Protein AF-A0AB39J5Q3-F1 (afdb_monomer)

Secondary structure (DSSP, 8-state):
--HHHHHHHHHHHHHHHHHHHH--SS--HHHHHHHHHHHHHHHHHHHH-STT--STHHHHHHHHHHHHHHHHHHHHHHHT--STHHHHHHHHH--HHHHHHHHHHHHHHHHHHHHHHHHHHHHHHHHHHHHHHHHHHHHHHHHHHSTTS-TT--EEE--HHHHHHHHHT--EEEEEE-TT-HHHHHHHHHHHHHHHHTT---EEEEE-HHHHHTT-HHHHHHHHHHGGGPPB-TTS-B---SSEEEEEETTEEEEE--PPP-S-TT--HHHH--HHHHHHHHHHHHHHHGGG-

Organism: NCBI:txid3158573

Mean predicted aligned error: 16.34 Å

Sequence (293 aa):
MSELRVMIVLVSLLLACFGALKIKSFMSWRDTFLGIGAIFIGFVIVCYGDSTMFTGVMIEMFVIASMTLVAFRLIHMRWGMENYDSVRYYRITMNRKQKIILAIVLVTLIGGLFGLSYWTKHNRNIKNTRNQSQIMSEAAKFKSEYPRVAANNRFVYASDKEVLDIFDNGSGVVFLGFPQCPWCQRLSEYVDQAARAESIDKIYYLNIRDARASNSEVYQKLVKKLEPYLDKDDNNKPRIFVPDVSIVKNGKIIGRYKEESTGDDNITPDKYWTGERIERALSQLRGFMSQLK

InterPro domains:
  IPR036249 Thioredoxin-like superfamily [SSF52833] (153-258)

pLDDT: mean 79.06, std 20.71, range [36.78, 98.69]

Radius of gyration: 30.57 Å; Cα contacts (8 Å, |Δi|>4): 254; chains: 1; bounding box: 71×35×89 Å

Nearest PDB structures (foldseek):
  4ruv-assembly1_A  TM=6.680E-01  e=5.381E-03  Staphylococcus aureus subsp. aureus NCTC 8325
  1z6n-assembly1_A  TM=5.524E-01  e=6.093E-03  Pseudomonas aeruginosa PAO1
  2voc-assembly1_B  TM=7.128E-01  e=6.878E-02  Bacillus subtilis subsp. subtilis str. 168
  7vqw-assembly2_B  TM=7.433E-01  e=1.859E-01  synthetic construct
  3lef-assembly1_A-2  TM=4.662E-01  e=1.284E-02  synthetic construct

Foldseek 3Di:
DDVVVVVVVVVVVVVVVVVVVVPPDDDDPVVVVVVVVVVVVVVCCVVPVDPDPPDDVVVVVVVVVVVVVVVVVVVVVVVVPPDPCVVVVCVPPDDPVRVVVVVVVVVVVVVVVVVVVVVVVVVVVVVVVVVQVQQLVQLCVVCVLQVLADSSFQEDEDDLVRVLVCLAFNFAKEWEAGSVDQLQSPVSRLLRVLCVVLVPNHYHYDHCVVCQVVVPPSLVSVQVSCVVPADADPVRGGDDDPGWIFGGDGSDGQAIQDQDDPVDPPDGNVRRDDPVSSVVSSVRSNVRSNVSD

Structure (mmCIF, N/CA/C/O backbone):
data_AF-A0AB39J5Q3-F1
#
_entry.id   AF-A0AB39J5Q3-F1
#
loop_
_atom_site.group_PDB
_atom_site.id
_atom_site.type_symbol
_atom_site.label_atom_id
_atom_site.label_alt_id
_atom_site.label_comp_id
_atom_site.label_asym_id
_atom_site.label_entity_id
_atom_site.label_seq_id
_atom_site.pdbx_PDB_ins_code
_atom_site.Cartn_x
_atom_site.Cartn_y
_atom_site.Cartn_z
_atom_site.occupancy
_atom_site.B_iso_or_equiv
_atom_site.auth_seq_id
_atom_site.auth_comp_id
_atom_site.auth_asym_id
_atom_site.auth_atom_id
_atom_site.pdbx_PDB_model_num
ATOM 1 N N . MET A 1 1 ? 4.110 0.429 31.041 1.00 48.00 1 MET A N 1
ATOM 2 C CA . MET A 1 1 ? 3.855 -0.764 31.883 1.00 48.00 1 MET A CA 1
ATOM 3 C C . MET A 1 1 ? 2.925 -1.682 31.111 1.00 48.00 1 MET A C 1
ATOM 5 O O . MET A 1 1 ? 1.886 -1.205 30.686 1.00 48.00 1 MET A O 1
ATOM 9 N N . SER A 1 2 ? 3.323 -2.928 30.837 1.00 41.81 2 SER A N 1
ATOM 10 C CA . SER A 1 2 ? 2.515 -3.855 30.032 1.00 41.81 2 SER A CA 1
ATOM 11 C C . SER A 1 2 ? 1.192 -4.174 30.729 1.00 41.81 2 SER A C 1
ATOM 13 O O . SER A 1 2 ? 1.169 -4.338 31.950 1.00 41.81 2 SER A O 1
ATOM 15 N N . GLU A 1 3 ? 0.102 -4.287 29.967 1.00 44.06 3 GLU A N 1
ATOM 16 C CA . GLU A 1 3 ? -1.236 -4.605 30.497 1.00 44.06 3 GLU A CA 1
ATOM 17 C C . GLU A 1 3 ? -1.245 -5.873 31.365 1.00 44.06 3 GLU A C 1
ATOM 19 O O . GLU A 1 3 ? -1.976 -5.969 32.350 1.00 44.06 3 GLU A O 1
ATOM 24 N N . LEU A 1 4 ? -0.325 -6.797 31.081 1.00 39.53 4 LEU A N 1
ATOM 25 C CA . LEU A 1 4 ? -0.092 -8.006 31.861 1.00 39.53 4 LEU A CA 1
ATOM 26 C C . LEU A 1 4 ? 0.309 -7.715 33.319 1.00 39.53 4 LEU A C 1
ATOM 28 O O . LEU A 1 4 ? -0.163 -8.389 34.230 1.00 39.53 4 LEU A O 1
ATOM 32 N N . ARG A 1 5 ? 1.138 -6.691 33.574 1.00 46.38 5 ARG A N 1
ATOM 33 C CA . ARG A 1 5 ? 1.516 -6.307 34.948 1.00 46.38 5 ARG A CA 1
ATOM 34 C C . ARG A 1 5 ? 0.338 -5.70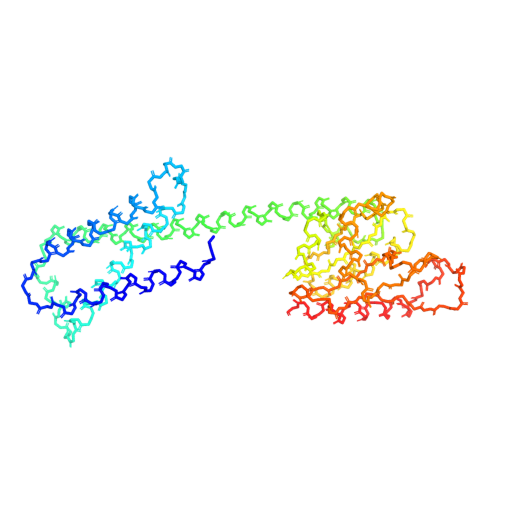6 35.709 1.00 46.38 5 ARG A C 1
ATOM 36 O O . ARG A 1 5 ? 0.197 -5.971 36.897 1.00 46.38 5 ARG A O 1
ATOM 43 N N . VAL A 1 6 ? -0.516 -4.945 35.027 1.00 55.50 6 VAL A N 1
ATOM 44 C CA . VAL A 1 6 ? -1.720 -4.351 35.627 1.00 55.50 6 VAL A CA 1
ATOM 45 C C . VAL A 1 6 ? -2.725 -5.447 35.993 1.00 55.50 6 VAL A C 1
ATOM 47 O O . VAL A 1 6 ? -3.240 -5.450 37.110 1.00 55.50 6 VAL A O 1
ATOM 50 N N . MET A 1 7 ? -2.924 -6.440 35.118 1.00 47.53 7 MET A N 1
ATOM 51 C CA . MET A 1 7 ? -3.766 -7.601 35.426 1.00 47.53 7 MET A CA 1
ATOM 52 C C . MET A 1 7 ? -3.226 -8.443 36.587 1.00 47.53 7 MET A C 1
ATOM 54 O O . MET A 1 7 ? -4.001 -8.817 37.462 1.00 47.53 7 MET A O 1
ATOM 58 N N . ILE A 1 8 ? -1.916 -8.714 36.645 1.00 51.69 8 ILE A N 1
ATOM 59 C CA . ILE A 1 8 ? -1.317 -9.505 37.738 1.00 51.69 8 ILE A CA 1
ATOM 60 C C . ILE A 1 8 ? -1.498 -8.802 39.093 1.00 51.69 8 ILE A C 1
ATOM 62 O O . ILE A 1 8 ? -1.822 -9.455 40.088 1.00 51.69 8 ILE A O 1
ATOM 66 N N . VAL A 1 9 ? -1.349 -7.475 39.137 1.00 58.53 9 VAL A N 1
ATOM 67 C CA . VAL A 1 9 ? -1.552 -6.685 40.363 1.00 58.53 9 VAL A CA 1
ATOM 68 C C . VAL A 1 9 ? -3.024 -6.682 40.781 1.00 58.53 9 VAL A C 1
ATOM 70 O O . VAL A 1 9 ? -3.314 -6.905 41.953 1.00 58.53 9 VAL A O 1
ATOM 73 N N . LEU A 1 10 ? -3.958 -6.525 39.839 1.00 52.56 10 LEU A N 1
ATOM 74 C CA . LEU A 1 10 ? -5.400 -6.590 40.110 1.00 52.56 10 LEU A CA 1
ATOM 75 C C . LEU A 1 10 ? -5.842 -7.964 40.624 1.00 52.56 10 LEU A C 1
ATOM 77 O O . LEU A 1 10 ? -6.614 -8.042 41.578 1.00 52.56 10 LEU A O 1
ATOM 81 N N . VAL A 1 11 ? -5.327 -9.048 40.038 1.00 54.00 11 VAL A N 1
ATOM 82 C CA . VAL A 1 11 ? -5.619 -10.419 40.485 1.00 54.00 11 VAL A CA 1
ATOM 83 C C . VAL A 1 11 ? -5.052 -10.666 41.883 1.00 54.00 11 VAL A C 1
ATOM 85 O O . VAL A 1 11 ? -5.730 -11.250 42.726 1.00 54.00 11 VAL A O 1
ATOM 88 N N . SER A 1 12 ? -3.853 -10.155 42.169 1.00 55.97 12 SER A N 1
ATOM 89 C CA . SER A 1 12 ? -3.235 -10.249 43.498 1.00 55.97 12 SER A CA 1
ATOM 90 C C . SER A 1 12 ? -4.020 -9.462 44.555 1.00 55.97 12 SER A C 1
ATOM 92 O O . SER A 1 12 ? -4.221 -9.953 45.665 1.00 55.97 12 SER A O 1
ATOM 94 N N . LEU A 1 13 ? -4.535 -8.278 44.198 1.00 58.19 13 LEU A N 1
ATOM 95 C CA . LEU A 1 13 ? -5.385 -7.461 45.070 1.00 58.19 13 LEU A CA 1
ATOM 96 C C . LEU A 1 13 ? -6.733 -8.147 45.352 1.00 58.19 13 LEU A C 1
ATOM 98 O O . LEU A 1 13 ? -7.193 -8.175 46.491 1.00 58.19 13 LEU A O 1
ATOM 102 N N . LEU A 1 14 ? -7.338 -8.759 44.329 1.00 57.44 14 LEU A N 1
ATOM 103 C CA . LEU A 1 14 ? -8.583 -9.524 44.452 1.00 57.44 14 LEU A CA 1
ATOM 104 C C . LEU A 1 14 ? -8.413 -10.765 45.338 1.00 57.44 14 LEU A C 1
ATOM 106 O O . LEU A 1 14 ? -9.281 -11.047 46.164 1.00 57.44 14 LEU A O 1
ATOM 110 N N . LEU A 1 15 ? -7.287 -11.474 45.216 1.00 52.22 15 LEU A N 1
ATOM 111 C CA . LEU A 1 15 ? -6.954 -12.622 46.065 1.00 52.22 15 LEU A CA 1
ATOM 112 C C . LEU A 1 15 ? -6.712 -12.206 47.524 1.00 52.22 15 LEU A C 1
ATOM 114 O O . LEU A 1 15 ? -7.178 -12.890 48.437 1.00 52.22 15 LEU A O 1
ATOM 118 N N . ALA A 1 16 ? -6.067 -11.059 47.758 1.00 55.88 16 ALA A N 1
ATOM 119 C CA . ALA A 1 16 ? -5.895 -10.498 49.100 1.00 55.88 16 ALA A CA 1
ATOM 120 C C . ALA A 1 16 ? -7.242 -10.098 49.735 1.00 55.88 16 ALA A C 1
ATOM 122 O O . ALA A 1 16 ? -7.494 -10.406 50.903 1.00 55.88 16 ALA A O 1
ATOM 123 N N . CYS A 1 17 ? -8.155 -9.504 48.956 1.00 54.12 17 CYS A N 1
ATOM 124 C CA . CYS A 1 17 ? -9.527 -9.239 49.397 1.00 54.12 17 CYS A CA 1
ATOM 125 C C . CYS A 1 17 ? -10.296 -10.533 49.724 1.00 54.12 17 CYS A C 1
ATOM 127 O O . CYS A 1 17 ? -11.059 -10.563 50.690 1.00 54.12 17 CYS A O 1
ATOM 129 N N . PHE A 1 18 ? -10.066 -11.618 48.977 1.00 47.88 18 PHE A N 1
ATOM 130 C CA . PHE A 1 18 ? -10.649 -12.937 49.251 1.00 47.88 18 PHE A CA 1
ATOM 131 C C . PHE A 1 18 ? -10.135 -13.545 50.567 1.00 47.88 18 PHE A C 1
ATOM 133 O O . PHE A 1 18 ? -10.914 -14.126 51.326 1.00 47.88 18 PHE A O 1
ATOM 140 N N . GLY A 1 19 ? -8.842 -13.371 50.869 1.00 47.94 19 GLY A N 1
ATOM 141 C CA . GLY A 1 19 ? -8.237 -13.779 52.142 1.00 47.94 19 GLY A CA 1
ATOM 142 C C . GLY A 1 19 ? -8.832 -13.037 53.342 1.00 47.94 19 GLY A C 1
ATOM 143 O O . GLY A 1 19 ? -9.184 -13.665 54.340 1.00 47.94 19 GLY A O 1
ATOM 144 N N . ALA A 1 20 ? -9.045 -11.724 53.210 1.00 48.41 20 ALA A N 1
ATOM 145 C CA . ALA A 1 20 ? -9.684 -10.904 54.241 1.00 48.41 20 ALA A CA 1
ATOM 146 C C . ALA A 1 20 ? -11.169 -11.266 54.463 1.00 48.41 20 ALA A C 1
ATOM 148 O O . ALA A 1 20 ? -11.654 -11.220 55.590 1.00 48.41 20 ALA A O 1
ATOM 149 N N . LEU A 1 21 ? -11.885 -11.692 53.414 1.00 44.28 21 LEU A N 1
ATOM 150 C CA . LEU A 1 21 ? -13.289 -12.123 53.495 1.00 44.28 21 LEU A CA 1
ATOM 151 C C . LEU A 1 21 ? -13.481 -13.495 54.165 1.00 44.28 21 LEU A C 1
ATOM 153 O O . LEU A 1 21 ? -14.564 -13.770 54.687 1.00 44.28 21 LEU A O 1
ATOM 157 N N . LYS A 1 22 ? -12.451 -14.354 54.180 1.00 36.78 22 LYS A N 1
ATOM 158 C CA . LYS A 1 22 ? -12.504 -15.674 54.836 1.00 36.78 22 LYS A CA 1
ATOM 159 C C . LYS A 1 22 ? -12.338 -15.591 56.360 1.00 36.78 22 LYS A C 1
ATOM 161 O O . LYS A 1 22 ? -12.698 -16.533 57.062 1.00 36.78 22 LYS A O 1
AT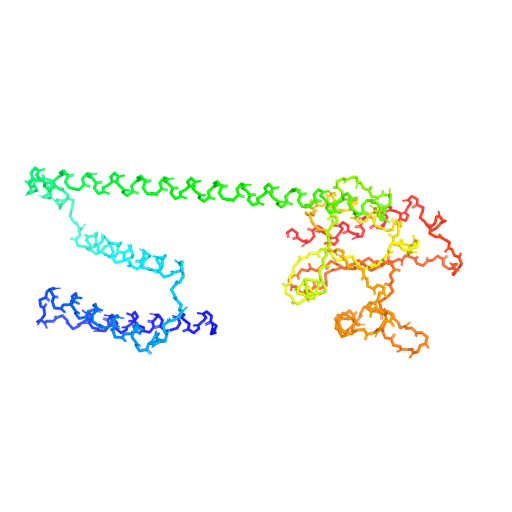OM 166 N N . ILE A 1 23 ? -11.869 -14.457 56.886 1.00 44.72 23 ILE A N 1
ATOM 167 C CA . ILE A 1 23 ? -11.817 -14.169 58.325 1.00 44.72 23 ILE A CA 1
ATOM 168 C C . ILE A 1 23 ? -13.196 -13.647 58.746 1.00 44.72 23 ILE A C 1
ATOM 170 O O . ILE A 1 23 ? -13.405 -12.472 59.031 1.00 44.72 23 ILE A O 1
ATOM 174 N N . LYS A 1 24 ? -14.195 -14.532 58.716 1.00 38.94 24 LYS A N 1
ATOM 175 C CA . LYS A 1 24 ? -15.548 -14.218 59.174 1.00 38.94 24 LYS A CA 1
ATOM 176 C C . LYS A 1 24 ? -15.741 -14.718 60.597 1.00 38.94 24 LYS A C 1
ATOM 178 O O . LYS A 1 24 ? -16.357 -15.746 60.841 1.00 38.94 24 LYS A O 1
ATOM 183 N N . SER A 1 25 ? -15.241 -13.931 61.533 1.00 42.12 25 SER A N 1
ATOM 184 C CA . SER A 1 25 ? -15.883 -13.735 62.824 1.00 42.12 25 SER A CA 1
ATOM 185 C C . SER A 1 25 ? -15.450 -12.355 63.304 1.00 42.12 25 SER A C 1
ATOM 187 O O . SER A 1 25 ? -14.257 -12.087 63.348 1.00 42.12 25 SER A O 1
ATOM 189 N N . PHE A 1 26 ? -16.401 -11.487 63.658 1.00 41.25 26 PHE A N 1
ATOM 190 C CA . PHE A 1 26 ? -16.154 -10.286 64.472 1.00 41.25 26 PHE A CA 1
ATOM 191 C C . PHE A 1 26 ? -15.857 -8.908 63.827 1.00 41.25 26 PHE A C 1
ATOM 193 O O . PHE A 1 26 ? -15.211 -8.084 64.465 1.00 41.25 26 PHE A O 1
ATOM 200 N N . MET A 1 27 ? -16.387 -8.552 62.647 1.00 43.75 27 MET A N 1
ATOM 201 C CA . MET A 1 27 ? -16.395 -7.132 62.217 1.00 43.75 27 MET A CA 1
ATOM 202 C C . MET A 1 27 ? -17.757 -6.665 61.696 1.00 43.75 27 MET A C 1
ATOM 204 O O . MET A 1 27 ? -18.419 -7.369 60.929 1.00 43.75 27 MET A O 1
ATOM 208 N N . SER A 1 28 ? -18.179 -5.467 62.122 1.00 55.47 28 SER A N 1
ATOM 209 C CA . SER A 1 28 ? -19.420 -4.839 61.664 1.00 55.47 28 SER A CA 1
ATOM 210 C C . SER A 1 28 ? -19.253 -4.301 60.239 1.00 55.47 28 SER A C 1
ATOM 212 O O . SER A 1 28 ? -18.189 -3.832 59.840 1.00 55.47 28 SER A O 1
ATOM 214 N N . TRP A 1 29 ? -20.334 -4.347 59.460 1.00 50.62 29 TRP A N 1
ATOM 215 C CA . TRP A 1 29 ? -20.342 -4.031 58.025 1.00 50.62 29 TRP A CA 1
ATOM 216 C C . TRP A 1 29 ? -19.897 -2.596 57.686 1.00 50.62 29 TRP A C 1
ATOM 218 O O . TRP A 1 29 ? -19.410 -2.341 56.585 1.00 50.62 29 TRP A O 1
ATOM 228 N N . ARG A 1 30 ? -20.034 -1.658 58.634 1.00 48.84 30 ARG A N 1
ATOM 229 C CA . ARG A 1 30 ? -19.525 -0.283 58.508 1.00 48.84 30 ARG A CA 1
ATOM 230 C C . ARG A 1 30 ? -17.997 -0.264 58.441 1.00 48.84 30 ARG A C 1
ATOM 232 O O . ARG A 1 30 ? -17.422 0.486 57.659 1.00 48.84 30 ARG A O 1
ATOM 239 N N . ASP A 1 31 ? -17.361 -1.138 59.207 1.00 46.38 31 ASP A N 1
ATOM 240 C CA . ASP A 1 31 ? -15.913 -1.168 59.387 1.00 46.38 31 ASP A CA 1
ATOM 241 C C . ASP A 1 31 ? -15.232 -1.880 58.206 1.00 46.38 31 ASP A C 1
ATOM 243 O O . ASP A 1 31 ? -14.126 -1.520 57.813 1.00 46.38 31 ASP A O 1
ATOM 247 N N . THR A 1 32 ? -15.933 -2.806 57.538 1.00 52.41 32 THR A N 1
ATOM 248 C CA . THR A 1 32 ? -15.480 -3.418 56.276 1.00 52.41 32 THR A CA 1
ATOM 249 C C . THR A 1 32 ? -15.508 -2.428 55.104 1.00 52.41 32 THR A C 1
ATOM 251 O O . THR A 1 32 ? -14.573 -2.400 54.308 1.00 52.41 32 THR A O 1
ATOM 254 N N . PHE A 1 33 ? -16.543 -1.582 55.001 1.00 48.59 33 PHE A N 1
ATOM 255 C CA . PHE A 1 33 ? -16.619 -0.547 53.957 1.00 48.59 33 PHE A CA 1
ATOM 256 C C . PHE A 1 33 ? -15.582 0.557 54.159 1.00 48.59 33 PHE A C 1
ATOM 258 O O . PHE A 1 33 ? -14.932 0.971 53.199 1.00 48.59 33 PHE A O 1
ATOM 265 N N . LEU A 1 34 ? -15.395 0.994 55.407 1.00 49.47 34 LEU A N 1
ATOM 266 C CA . LEU A 1 34 ? -14.346 1.948 55.758 1.00 49.47 34 LEU A CA 1
ATOM 267 C C . LEU A 1 34 ? -12.951 1.350 55.532 1.00 49.47 34 LEU A C 1
ATOM 269 O O . LEU A 1 34 ? -12.086 2.037 55.000 1.00 49.47 34 LEU A O 1
ATOM 273 N N . GLY A 1 35 ? -12.753 0.065 55.842 1.00 53.16 35 GLY A N 1
ATOM 274 C CA . GLY A 1 35 ? -11.492 -0.641 55.610 1.00 53.16 35 GLY A CA 1
ATOM 275 C C . GLY A 1 35 ? -11.135 -0.771 54.128 1.00 53.16 35 GLY A C 1
ATOM 276 O O . GLY A 1 35 ? -10.028 -0.417 53.731 1.00 53.16 35 GLY A O 1
ATOM 277 N N . ILE A 1 36 ? -12.074 -1.209 53.283 1.00 54.84 36 ILE A N 1
ATOM 278 C CA . ILE A 1 36 ? -11.844 -1.327 51.832 1.00 54.84 36 ILE A CA 1
ATOM 279 C C . ILE A 1 36 ? -11.635 0.057 51.203 1.00 54.84 36 ILE A C 1
ATOM 281 O O . ILE A 1 36 ? -10.728 0.224 50.389 1.00 54.84 36 ILE A O 1
ATOM 285 N N . GLY A 1 37 ? -12.421 1.060 51.612 1.00 52.09 37 GLY A N 1
ATOM 286 C CA . GLY A 1 37 ? -12.256 2.443 51.159 1.00 52.09 37 GLY A CA 1
ATOM 287 C C . GLY A 1 37 ? -10.896 3.033 51.540 1.00 52.09 37 GLY A C 1
ATOM 288 O O . GLY A 1 37 ? -10.237 3.634 50.697 1.00 52.09 37 GLY A O 1
ATOM 289 N N . ALA A 1 38 ? -10.432 2.805 52.772 1.00 53.62 38 ALA A N 1
ATOM 290 C CA . ALA A 1 38 ? -9.135 3.285 53.249 1.00 53.62 38 ALA A CA 1
ATOM 291 C C . ALA A 1 38 ? -7.953 2.605 52.538 1.00 53.62 38 ALA A C 1
ATOM 293 O O . ALA A 1 38 ? -6.991 3.281 52.179 1.00 53.62 38 ALA A O 1
ATOM 294 N N . ILE A 1 39 ? -8.041 1.297 52.268 1.00 53.47 39 ILE A N 1
ATOM 295 C CA . ILE A 1 39 ? -7.015 0.561 51.511 1.00 53.47 39 ILE A CA 1
ATOM 296 C C . ILE A 1 39 ? -6.942 1.072 50.064 1.00 53.47 39 ILE A C 1
ATOM 298 O O . ILE A 1 39 ? -5.847 1.247 49.531 1.00 53.47 39 ILE A O 1
ATOM 302 N N . PHE A 1 40 ? -8.085 1.382 49.443 1.00 54.91 40 PHE A N 1
ATOM 303 C CA . PHE A 1 40 ? -8.123 1.936 48.087 1.00 54.91 40 PHE A CA 1
ATOM 304 C C . PHE A 1 40 ? -7.590 3.372 48.018 1.00 54.91 40 PHE A C 1
ATOM 306 O O . PHE A 1 40 ? -6.828 3.693 47.110 1.00 54.91 40 PHE A O 1
ATOM 313 N N . ILE A 1 41 ? -7.937 4.226 48.987 1.00 54.19 41 ILE A N 1
ATOM 314 C CA . ILE A 1 41 ? -7.404 5.594 49.087 1.00 54.19 41 ILE A CA 1
ATOM 315 C C . ILE A 1 41 ? -5.886 5.554 49.316 1.00 54.19 41 ILE A C 1
ATOM 317 O O . ILE A 1 41 ? -5.150 6.273 48.644 1.00 54.19 41 ILE A O 1
ATOM 321 N N . GLY A 1 42 ? -5.404 4.661 50.186 1.00 50.00 42 GLY A N 1
ATOM 322 C CA . GLY A 1 42 ? -3.973 4.438 50.399 1.00 50.00 42 GLY A CA 1
ATOM 323 C C . GLY A 1 42 ? -3.251 3.961 49.136 1.00 50.00 42 GLY A C 1
ATOM 324 O O . GLY A 1 42 ? -2.183 4.472 48.814 1.00 50.00 42 GLY A O 1
ATOM 325 N N . PHE A 1 43 ? -3.853 3.048 48.369 1.00 52.38 43 PHE A N 1
ATOM 326 C CA . PHE A 1 43 ? -3.302 2.569 47.097 1.00 52.38 43 PHE A CA 1
ATOM 327 C C . PHE A 1 43 ? -3.238 3.675 46.030 1.00 52.38 43 PHE A C 1
ATOM 329 O O . PHE A 1 43 ? -2.238 3.793 45.327 1.00 52.38 43 PHE A O 1
ATOM 336 N N . VAL A 1 44 ? -4.259 4.535 45.942 1.00 50.50 44 VAL A N 1
ATOM 337 C CA . VAL A 1 44 ? -4.268 5.693 45.028 1.00 50.50 44 VAL A CA 1
ATOM 338 C C . VAL A 1 44 ? -3.176 6.702 45.399 1.00 50.50 44 VAL A C 1
ATOM 340 O O . VAL A 1 44 ? -2.474 7.183 44.514 1.00 50.50 44 VAL A O 1
ATOM 343 N N . ILE A 1 45 ? -2.979 6.975 46.691 1.00 52.06 45 ILE A N 1
ATOM 344 C CA . ILE A 1 45 ? -1.934 7.893 47.171 1.00 52.06 45 ILE A CA 1
ATOM 345 C C . ILE A 1 45 ? -0.530 7.321 46.914 1.00 52.06 45 ILE A C 1
ATOM 347 O O . ILE A 1 45 ? 0.345 8.041 46.440 1.00 52.06 45 ILE A O 1
ATOM 351 N N . VAL A 1 46 ? -0.311 6.029 47.181 1.00 48.44 46 VAL A N 1
ATOM 352 C CA . VAL A 1 46 ? 1.005 5.379 47.033 1.00 48.44 46 VAL A CA 1
ATOM 353 C C . VAL A 1 46 ? 1.384 5.161 45.567 1.00 48.44 46 VAL A C 1
ATOM 355 O O . VAL A 1 46 ? 2.551 5.304 45.213 1.00 48.44 46 VAL A O 1
ATOM 358 N N . CYS A 1 47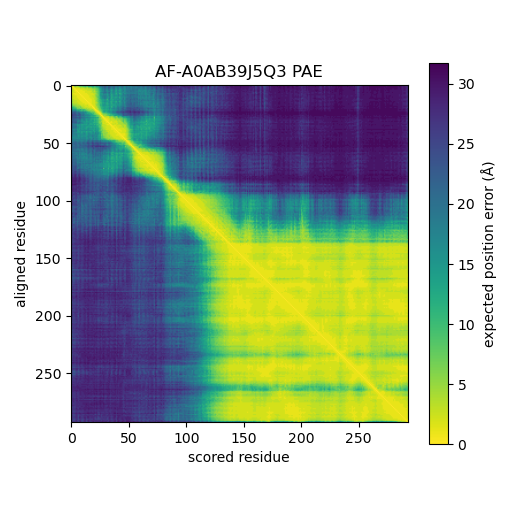 ? 0.427 4.828 44.698 1.00 44.84 47 CYS A N 1
ATOM 359 C CA . CYS A 1 47 ? 0.720 4.572 43.287 1.00 44.84 47 CYS A CA 1
ATOM 360 C C . CYS A 1 47 ? 0.716 5.834 42.412 1.00 44.84 47 CYS A C 1
ATOM 362 O O . CYS A 1 47 ? 1.306 5.799 41.334 1.00 44.84 47 CYS A O 1
ATOM 364 N N . TYR A 1 48 ? 0.063 6.923 42.839 1.00 49.94 48 TYR A N 1
ATOM 365 C CA . TYR A 1 48 ? -0.207 8.081 41.973 1.00 49.94 48 TYR A CA 1
ATOM 366 C C . TYR A 1 48 ? -0.072 9.443 42.671 1.00 49.94 48 TYR A C 1
ATOM 368 O O . TYR A 1 48 ? -0.677 10.419 42.236 1.00 49.94 48 TYR A O 1
ATOM 376 N N . GLY A 1 49 ? 0.753 9.538 43.717 1.00 42.06 49 GLY A N 1
ATOM 377 C CA . GLY A 1 49 ? 1.051 10.778 44.447 1.00 42.06 49 GLY A CA 1
ATOM 378 C C . GLY A 1 49 ? 1.754 11.895 43.657 1.00 42.06 49 GLY A C 1
ATOM 379 O O . GLY A 1 49 ? 2.246 12.826 44.285 1.00 42.06 49 GLY A O 1
ATOM 380 N N . ASP A 1 50 ? 1.786 11.840 42.320 1.00 39.47 50 ASP A N 1
ATOM 381 C CA . ASP A 1 50 ? 2.249 12.935 41.465 1.00 39.47 50 ASP A CA 1
ATOM 382 C C . ASP A 1 50 ? 1.127 13.419 40.531 1.00 39.47 50 ASP A C 1
ATOM 384 O O . ASP A 1 50 ? 0.585 12.711 39.679 1.00 39.47 50 ASP A O 1
ATOM 388 N N . SER A 1 51 ? 0.745 14.672 40.749 1.00 44.31 51 SER A N 1
ATOM 389 C CA . SER A 1 51 ? -0.586 15.235 40.503 1.00 44.31 51 SER A CA 1
ATOM 390 C C . SER A 1 51 ? -0.815 15.718 39.063 1.00 44.31 51 SER A C 1
ATOM 392 O O . SER A 1 51 ? -1.164 16.880 38.864 1.00 44.31 51 SER A O 1
ATOM 394 N N . THR A 1 52 ? -0.614 14.881 38.036 1.00 45.53 52 THR A N 1
ATOM 395 C CA . THR A 1 52 ? -0.757 1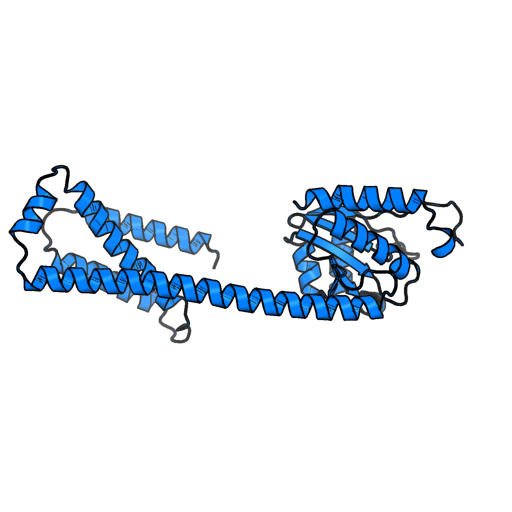5.350 36.631 1.00 45.53 52 THR A CA 1
ATOM 396 C C . THR A 1 52 ? -1.580 14.477 35.678 1.00 45.53 52 THR A C 1
ATOM 398 O O . THR A 1 52 ? -1.806 14.882 34.540 1.00 45.53 52 THR A O 1
ATOM 401 N N . MET A 1 53 ? -2.145 13.344 36.112 1.00 40.19 53 MET A N 1
ATOM 402 C CA . MET A 1 53 ? -3.010 12.505 35.259 1.00 40.19 53 MET A CA 1
ATOM 403 C C . MET A 1 53 ? -4.482 12.509 35.695 1.00 40.19 53 MET A C 1
ATOM 405 O O . MET A 1 53 ? -5.055 11.478 36.031 1.00 40.19 53 MET A O 1
ATOM 409 N N . PHE A 1 54 ? -5.133 13.671 35.650 1.00 47.12 54 PHE A N 1
ATOM 410 C CA . PHE A 1 54 ? -6.595 13.764 35.746 1.00 47.12 54 PHE A CA 1
ATOM 411 C C . PHE A 1 54 ? -7.199 14.043 34.365 1.00 47.12 54 PHE A C 1
ATOM 413 O O . PHE A 1 54 ? -7.581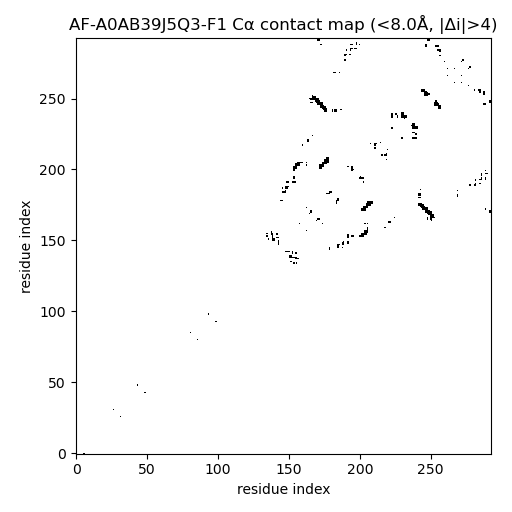 15.166 34.056 1.00 47.12 54 PHE A O 1
ATOM 420 N N . THR A 1 55 ? -7.298 13.023 33.507 1.00 50.31 55 THR A N 1
ATOM 421 C CA . THR A 1 55 ? -8.130 13.102 32.291 1.00 50.31 55 THR A CA 1
ATOM 422 C C . THR A 1 55 ? -8.942 11.820 32.098 1.00 50.31 55 THR A C 1
ATOM 424 O O . THR A 1 55 ? -8.426 10.727 32.307 1.00 50.31 55 THR A O 1
ATOM 427 N N . GLY A 1 56 ? -10.226 11.984 31.736 1.00 48.09 56 GLY A N 1
ATOM 428 C CA . GLY A 1 56 ? -11.186 11.022 31.149 1.00 48.09 56 GLY A CA 1
ATOM 429 C C . GLY A 1 56 ? -11.295 9.609 31.738 1.00 48.09 56 GLY A C 1
ATOM 430 O O . GLY A 1 56 ? -12.336 9.229 32.270 1.00 48.09 56 GLY A O 1
ATOM 431 N N . VAL A 1 57 ? -10.214 8.840 31.649 1.00 45.59 57 VAL A N 1
ATOM 432 C CA . VAL A 1 57 ? -10.100 7.417 32.003 1.00 45.59 57 VAL A CA 1
ATOM 433 C C . VAL A 1 57 ? -10.421 7.163 33.482 1.00 45.59 57 VAL A C 1
ATOM 435 O O . VAL A 1 57 ? -11.021 6.148 33.828 1.00 45.59 57 VAL A O 1
ATOM 438 N N . MET A 1 58 ? -10.105 8.118 34.362 1.00 48.97 58 MET A N 1
ATOM 439 C CA . MET A 1 58 ? -10.357 8.014 35.808 1.00 48.97 58 MET A CA 1
ATOM 440 C C . MET A 1 58 ? -11.851 7.997 36.164 1.00 48.97 58 MET A C 1
ATOM 442 O O . MET A 1 58 ? -12.251 7.306 37.100 1.00 48.97 58 MET A O 1
ATOM 446 N N . ILE A 1 59 ? -12.690 8.717 35.408 1.00 51.59 59 IL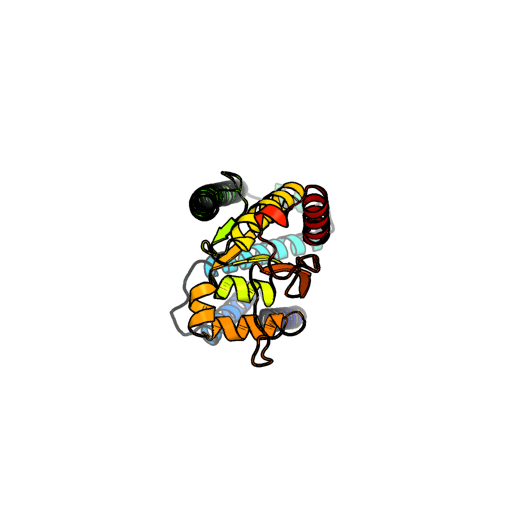E A N 1
ATOM 447 C CA . ILE A 1 59 ? -14.146 8.700 35.615 1.00 51.59 59 ILE A CA 1
ATOM 448 C C . ILE A 1 59 ? -14.706 7.353 35.157 1.00 51.59 59 ILE A C 1
ATOM 450 O O . ILE A 1 59 ? -15.513 6.753 35.861 1.00 51.59 59 ILE A O 1
ATOM 454 N N . GLU A 1 60 ? -14.236 6.837 34.022 1.00 50.56 60 GLU A N 1
ATOM 455 C CA . GLU A 1 60 ? -14.679 5.543 33.495 1.00 50.56 60 GLU A CA 1
ATOM 456 C C . GLU A 1 60 ? -14.302 4.391 34.434 1.00 50.56 60 GLU A C 1
ATOM 458 O O . GLU A 1 60 ? -15.152 3.563 34.758 1.00 50.56 60 GLU A O 1
ATOM 463 N N . MET A 1 61 ? -13.075 4.378 34.965 1.00 49.91 61 MET A N 1
ATOM 464 C CA . MET A 1 61 ? -12.647 3.370 35.942 1.00 49.91 61 MET A CA 1
ATOM 465 C C . MET A 1 61 ? -13.424 3.462 37.261 1.00 49.91 61 MET A C 1
ATOM 467 O O . MET A 1 61 ? -13.777 2.429 37.830 1.00 49.91 61 MET A O 1
ATOM 471 N N . PHE A 1 62 ? -13.751 4.671 37.729 1.00 53.81 62 PHE A N 1
ATOM 472 C CA . PHE A 1 62 ? -14.580 4.872 38.921 1.00 53.81 62 PHE A CA 1
ATOM 473 C C . PHE A 1 62 ? -16.026 4.391 38.709 1.00 53.81 62 PHE A C 1
ATOM 475 O O . PHE A 1 62 ? -16.603 3.736 39.583 1.00 53.81 62 PHE A O 1
ATOM 482 N N . VAL A 1 63 ? -16.606 4.648 37.531 1.00 58.31 63 VAL A N 1
ATOM 483 C CA . VAL A 1 63 ? -17.937 4.147 37.150 1.00 58.31 63 VAL A CA 1
ATOM 484 C C . VAL A 1 63 ? -17.928 2.619 37.047 1.00 58.31 63 VAL A C 1
ATOM 486 O O . VAL A 1 63 ? -18.810 1.966 37.595 1.00 58.31 63 VAL A O 1
ATOM 489 N N . ILE A 1 64 ? -16.902 2.015 36.444 1.00 62.34 64 ILE A N 1
ATOM 490 C CA . ILE A 1 64 ? -16.793 0.553 36.334 1.00 62.34 64 ILE A CA 1
ATOM 491 C C . ILE A 1 64 ? -16.597 -0.093 37.714 1.00 62.34 64 ILE A C 1
ATOM 493 O O . ILE A 1 64 ? -17.255 -1.091 38.011 1.00 62.34 64 ILE A O 1
ATOM 497 N N . ALA A 1 65 ? -15.753 0.475 38.582 1.00 56.97 65 ALA A N 1
ATOM 498 C CA . ALA A 1 65 ? -15.509 -0.030 39.938 1.00 56.97 65 ALA A CA 1
ATOM 499 C C . ALA A 1 65 ? -16.762 0.064 40.830 1.00 56.97 65 ALA A C 1
ATOM 501 O O . ALA A 1 65 ? -17.109 -0.878 41.545 1.00 56.97 65 ALA A O 1
ATOM 502 N N . SER A 1 66 ? -17.497 1.175 40.747 1.00 57.91 66 SER A N 1
ATOM 503 C CA . SER A 1 66 ? -18.761 1.340 41.472 1.00 57.91 66 SER A CA 1
ATOM 504 C C . SER A 1 66 ? -19.859 0.417 40.930 1.00 57.91 66 SER A C 1
ATOM 506 O O . SER A 1 66 ? -20.558 -0.227 41.714 1.00 57.91 66 SER A O 1
ATOM 508 N N . MET A 1 67 ? -19.965 0.250 39.608 1.00 56.47 67 MET A N 1
ATOM 509 C CA . MET A 1 67 ? -20.905 -0.691 38.990 1.00 56.47 67 MET A CA 1
ATOM 510 C C . MET A 1 67 ? -20.573 -2.156 39.292 1.00 56.47 67 MET A C 1
ATOM 512 O O . MET A 1 67 ? -21.492 -2.941 39.514 1.00 56.47 67 MET A O 1
ATOM 516 N N . THR A 1 68 ? -19.295 -2.540 39.354 1.00 63.47 68 THR A N 1
ATOM 517 C CA . THR A 1 68 ? -18.883 -3.906 39.729 1.00 63.47 68 THR A CA 1
ATOM 518 C C . THR A 1 68 ? -19.139 -4.194 41.203 1.00 63.47 68 THR A C 1
ATOM 520 O O . THR A 1 68 ? -19.615 -5.281 41.515 1.00 63.47 68 THR A O 1
ATOM 523 N N . LEU A 1 69 ? -18.954 -3.225 42.104 1.00 59.41 69 LEU A N 1
ATOM 524 C CA . LEU A 1 69 ? -19.372 -3.346 43.508 1.00 59.41 69 LEU A CA 1
ATOM 525 C C . LEU A 1 69 ? -20.895 -3.495 43.650 1.00 59.41 69 LEU A C 1
ATOM 527 O O . LEU A 1 69 ? -21.366 -4.329 44.426 1.00 59.41 69 LEU A O 1
ATOM 531 N N . VAL A 1 70 ? -21.678 -2.738 42.874 1.00 62.56 70 VAL A N 1
ATOM 532 C CA . VAL A 1 70 ? -23.146 -2.861 42.849 1.00 62.56 70 VAL A CA 1
ATOM 533 C C . VAL A 1 70 ? -23.576 -4.208 42.261 1.00 62.56 70 VAL A C 1
ATOM 535 O O . VAL A 1 70 ? -24.437 -4.871 42.838 1.00 62.56 70 VAL A O 1
ATOM 538 N N . ALA A 1 71 ? -22.955 -4.658 41.170 1.00 55.34 71 ALA A N 1
ATOM 539 C CA . ALA A 1 71 ? -23.221 -5.956 40.554 1.00 55.34 71 ALA A CA 1
ATOM 540 C C . ALA A 1 71 ? -22.835 -7.113 41.484 1.00 55.34 71 ALA A C 1
ATOM 542 O O . ALA A 1 71 ? -23.617 -8.043 41.649 1.00 55.34 71 ALA A O 1
ATOM 543 N N . PHE A 1 72 ? -21.695 -7.028 42.173 1.00 53.62 72 PHE A N 1
ATOM 544 C CA . PHE A 1 72 ? -21.282 -8.004 43.180 1.00 53.62 72 PHE A CA 1
ATOM 545 C C . PHE A 1 72 ? -22.267 -8.044 44.353 1.00 53.62 72 PHE A C 1
ATOM 547 O O . PHE A 1 72 ? -22.634 -9.122 44.809 1.00 53.62 72 PHE A O 1
ATOM 554 N N . ARG A 1 73 ? -22.795 -6.890 44.787 1.00 54.16 73 ARG A N 1
ATOM 555 C CA . ARG A 1 73 ? -23.872 -6.826 45.787 1.00 54.16 73 ARG A CA 1
ATOM 556 C C . ARG A 1 73 ? -25.164 -7.464 45.275 1.00 54.16 73 ARG A C 1
ATOM 558 O O . ARG A 1 73 ? -25.812 -8.175 46.030 1.00 54.16 73 ARG A O 1
ATOM 565 N N . LEU A 1 74 ? -25.539 -7.247 44.014 1.00 53.16 74 LEU A N 1
ATOM 566 C CA . LEU A 1 74 ? -26.716 -7.867 43.393 1.00 53.16 74 LEU A CA 1
ATOM 567 C C . LEU A 1 74 ? -26.550 -9.384 43.237 1.00 53.16 74 LEU A C 1
ATOM 569 O O . LEU A 1 74 ? -27.499 -10.118 43.487 1.00 53.16 74 LEU A O 1
ATOM 573 N N . ILE A 1 75 ? -25.351 -9.859 42.893 1.00 52.12 75 ILE A N 1
ATOM 574 C CA . ILE A 1 75 ? -25.025 -11.284 42.745 1.00 52.12 75 ILE A CA 1
ATOM 575 C C . ILE A 1 75 ? -24.913 -11.967 44.112 1.00 52.12 75 ILE A C 1
ATOM 577 O O . ILE A 1 75 ? -25.416 -13.071 44.278 1.00 52.12 75 ILE A O 1
ATOM 581 N N . HIS A 1 76 ? -24.349 -11.309 45.125 1.00 51.59 76 HIS A N 1
ATOM 582 C CA . HIS A 1 76 ? -24.326 -11.832 46.492 1.00 51.59 76 HIS A CA 1
ATOM 583 C C . HIS A 1 76 ? -25.720 -11.784 47.140 1.00 51.59 76 HIS A C 1
ATOM 585 O O . HIS A 1 76 ? -26.078 -12.678 47.902 1.00 51.59 76 HIS A O 1
ATOM 591 N N . MET A 1 77 ? -26.552 -10.788 46.813 1.00 48.38 77 MET A N 1
ATOM 592 C CA . MET A 1 77 ? -27.980 -10.829 47.144 1.00 48.38 77 MET A CA 1
ATOM 593 C C . MET A 1 77 ? -28.681 -11.961 46.380 1.00 48.38 77 MET A C 1
ATOM 595 O O . MET A 1 77 ? -29.520 -12.630 46.959 1.00 48.38 77 MET A O 1
ATOM 599 N N . ARG A 1 78 ? -28.304 -12.252 45.127 1.00 42.69 78 ARG A N 1
ATOM 600 C CA . ARG A 1 78 ? -28.831 -13.381 44.336 1.00 42.69 78 ARG A CA 1
ATOM 601 C C . ARG A 1 78 ? -28.436 -14.746 44.912 1.00 42.69 78 ARG A C 1
ATOM 603 O O . ARG A 1 78 ? -29.287 -15.622 44.955 1.00 42.69 78 ARG A O 1
ATOM 610 N N . TRP A 1 79 ? -27.202 -14.915 45.385 1.00 41.69 79 TRP A N 1
ATOM 611 C CA . TRP A 1 79 ? -26.727 -16.139 46.049 1.00 41.69 79 TRP A CA 1
ATOM 612 C C . TRP A 1 79 ? -27.220 -16.276 47.498 1.00 41.69 79 TRP A C 1
ATOM 614 O O . TRP A 1 79 ? -27.286 -17.381 48.015 1.00 41.69 79 TRP A O 1
ATOM 624 N N . GLY A 1 80 ? -27.633 -15.178 48.141 1.00 43.31 80 GLY A N 1
ATOM 625 C CA . GLY A 1 80 ? -28.399 -15.201 49.395 1.00 43.31 80 GLY A CA 1
ATOM 626 C C . GLY A 1 80 ? -29.915 -15.355 49.204 1.00 43.31 80 GLY A C 1
ATOM 627 O O . GLY A 1 80 ? -30.660 -15.312 50.179 1.00 43.31 80 GLY A O 1
ATOM 628 N N . MET A 1 81 ? -30.389 -15.497 47.962 1.00 44.62 81 MET A N 1
ATOM 629 C CA . MET A 1 81 ? -31.802 -15.648 47.609 1.00 44.62 81 MET A CA 1
ATOM 630 C C . MET A 1 81 ? -32.037 -16.996 46.937 1.00 44.62 81 MET A C 1
ATOM 632 O O . MET A 1 81 ? -32.476 -17.080 45.793 1.00 44.62 81 MET A O 1
ATOM 636 N N . GLU A 1 82 ? -31.801 -18.056 47.698 1.00 44.91 82 GLU A N 1
ATOM 637 C CA . GLU A 1 82 ? -32.274 -19.399 47.357 1.00 44.91 82 GLU A CA 1
ATOM 638 C C . GLU A 1 82 ? -33.800 -19.549 47.555 1.00 44.91 82 GLU A C 1
ATOM 640 O O . GLU A 1 82 ? -34.361 -20.596 47.268 1.00 44.91 82 GLU A O 1
ATOM 645 N N . ASN A 1 83 ? -34.504 -18.484 47.970 1.00 45.28 83 ASN A N 1
ATOM 646 C CA . ASN A 1 83 ? -35.956 -18.475 48.145 1.00 45.28 83 ASN A CA 1
ATOM 647 C C . ASN A 1 83 ? -36.643 -17.352 47.356 1.00 45.28 83 ASN A C 1
ATOM 649 O O . ASN A 1 83 ? -36.307 -16.173 47.478 1.00 45.28 83 ASN A O 1
ATOM 653 N N . TYR A 1 84 ? -37.686 -17.730 46.614 1.00 48.75 84 TYR A N 1
ATOM 654 C CA . TYR A 1 84 ? -38.621 -16.862 45.882 1.00 48.75 84 TYR A CA 1
ATOM 655 C C . TYR A 1 84 ? -39.327 -15.816 46.785 1.00 48.75 84 TYR A C 1
ATOM 657 O O . TYR A 1 84 ? -39.829 -14.796 46.305 1.00 48.75 84 TYR A O 1
ATOM 665 N N . ASP A 1 85 ? -39.311 -16.020 48.106 1.00 53.62 85 ASP A N 1
ATOM 666 C CA . ASP A 1 85 ? -39.974 -15.177 49.110 1.00 53.62 85 ASP A CA 1
ATOM 667 C C . ASP A 1 85 ? -39.288 -13.832 49.403 1.00 53.62 85 ASP A C 1
ATOM 669 O O . ASP A 1 85 ? -39.940 -12.887 49.852 1.00 53.62 85 ASP A O 1
ATOM 673 N N . SER A 1 86 ? -38.001 -13.674 49.102 1.00 53.38 86 SER A N 1
ATOM 674 C CA . SER A 1 86 ? -37.235 -12.442 49.374 1.00 53.38 86 SER A CA 1
ATOM 675 C C . SER A 1 86 ? -37.701 -11.229 48.550 1.00 53.38 86 SER A C 1
ATOM 677 O O . SER A 1 86 ? -37.755 -10.101 49.051 1.00 53.38 86 SER A O 1
ATOM 679 N N . VAL A 1 87 ? -38.119 -11.451 47.299 1.00 53.53 87 VAL A N 1
ATOM 680 C CA . VAL A 1 87 ? -38.677 -10.413 46.413 1.00 53.53 87 VAL A CA 1
ATOM 681 C C . VAL A 1 87 ? -40.067 -9.976 46.893 1.00 53.53 87 VAL A C 1
ATOM 683 O O . VAL A 1 87 ? -40.436 -8.802 46.787 1.00 53.53 87 VAL A O 1
ATOM 686 N N . ARG A 1 88 ? -40.836 -10.907 47.475 1.00 50.78 88 ARG A N 1
ATOM 687 C CA . ARG A 1 88 ? -42.137 -10.634 48.100 1.00 50.78 88 ARG A CA 1
ATOM 688 C C . ARG A 1 88 ? -41.958 -9.892 49.435 1.00 50.78 88 ARG A C 1
ATOM 690 O O . ARG A 1 88 ? -42.690 -8.938 49.688 1.00 50.78 88 ARG A O 1
ATOM 697 N N . TYR A 1 89 ? -40.934 -10.227 50.220 1.00 54.19 89 TYR A N 1
ATOM 698 C CA . TYR A 1 89 ? -40.597 -9.563 51.485 1.00 54.19 89 TYR A CA 1
ATOM 699 C C . TYR A 1 89 ? -40.206 -8.085 51.304 1.00 54.19 89 TYR A C 1
ATOM 701 O O . TYR A 1 89 ? -40.719 -7.207 52.003 1.00 54.19 89 TYR A O 1
ATOM 709 N N . TYR A 1 90 ? -39.378 -7.771 50.303 1.00 51.84 90 TYR A N 1
ATOM 710 C CA . TYR A 1 90 ? -39.003 -6.385 49.979 1.00 51.84 90 TYR A CA 1
ATOM 711 C C . TYR A 1 90 ? -40.183 -5.540 49.468 1.00 51.84 90 TYR A C 1
ATOM 713 O O . TYR A 1 90 ? -40.249 -4.332 49.703 1.00 51.84 90 TYR A O 1
ATOM 721 N N . ARG A 1 91 ? -41.163 -6.169 48.804 1.00 52.19 91 ARG A N 1
ATOM 722 C CA . ARG A 1 91 ? -42.394 -5.506 48.340 1.00 52.19 91 ARG A CA 1
ATOM 723 C C . ARG A 1 91 ? -43.289 -5.055 49.507 1.00 52.19 91 ARG A C 1
ATOM 725 O O . ARG A 1 91 ? -43.949 -4.016 49.381 1.00 52.19 91 ARG A O 1
ATOM 732 N N . ILE A 1 92 ? -43.293 -5.817 50.605 1.00 54.56 92 ILE A N 1
ATOM 733 C CA . ILE A 1 92 ? -44.154 -5.630 51.787 1.00 54.56 92 ILE A CA 1
ATOM 734 C C . ILE A 1 92 ? -43.530 -4.658 52.808 1.00 54.56 92 ILE A C 1
ATOM 736 O O . ILE A 1 92 ? -44.257 -3.877 53.412 1.00 54.56 92 ILE A O 1
ATOM 740 N N . THR A 1 93 ? -42.202 -4.638 52.958 1.00 57.81 93 THR A N 1
ATOM 741 C CA . THR A 1 93 ? -41.499 -3.856 54.001 1.00 57.81 93 THR A CA 1
ATOM 742 C C . THR A 1 93 ? -41.040 -2.453 53.575 1.00 57.81 93 THR A C 1
ATOM 744 O O . THR A 1 93 ? -40.792 -1.607 54.432 1.00 57.81 93 THR A O 1
ATOM 747 N N . MET A 1 94 ? -40.937 -2.156 52.272 1.00 63.59 94 MET A N 1
ATOM 748 C CA . MET A 1 94 ? -40.517 -0.826 51.800 1.00 63.59 94 MET A CA 1
ATOM 749 C C . MET A 1 94 ? -41.615 0.235 51.945 1.00 63.59 94 MET A C 1
ATOM 751 O O . MET A 1 94 ? -42.690 0.134 51.339 1.00 63.59 94 MET A O 1
ATOM 755 N N . ASN A 1 95 ? -41.279 1.330 52.630 1.00 74.31 95 ASN A N 1
ATOM 756 C CA . ASN A 1 95 ? -42.146 2.497 52.766 1.00 74.31 95 ASN A CA 1
ATOM 757 C C . ASN A 1 95 ? -42.347 3.224 51.426 1.00 74.31 95 ASN A C 1
ATOM 759 O O . ASN A 1 95 ? -41.486 3.208 50.542 1.00 74.31 95 ASN A O 1
ATOM 763 N N . ARG A 1 96 ? -43.477 3.935 51.286 1.00 77.44 96 ARG A N 1
ATOM 764 C CA . ARG A 1 96 ? -43.870 4.653 50.052 1.00 77.44 96 ARG A CA 1
ATOM 765 C C . ARG A 1 96 ? -42.753 5.567 49.515 1.00 77.44 96 ARG A C 1
ATOM 767 O O . ARG A 1 96 ? -42.509 5.589 48.314 1.00 77.44 96 ARG A O 1
ATOM 774 N N . LYS A 1 97 ? -42.013 6.234 50.412 1.00 74.31 97 LYS A N 1
ATOM 775 C CA . LYS A 1 97 ? -40.853 7.086 50.083 1.00 74.31 97 LYS A CA 1
ATOM 776 C C . LYS A 1 97 ? -39.685 6.305 49.457 1.00 74.31 97 LYS A C 1
ATOM 778 O O . LYS A 1 97 ? -39.085 6.774 48.498 1.00 74.31 97 LYS A O 1
ATOM 783 N N . GLN A 1 98 ? -39.391 5.098 49.943 1.00 72.62 98 GLN A N 1
ATOM 784 C CA . GLN A 1 98 ? -38.296 4.265 49.425 1.00 72.62 98 GLN A CA 1
ATOM 785 C C . GLN A 1 98 ? -38.614 3.703 48.031 1.00 72.62 98 GLN A C 1
ATOM 787 O O . GLN A 1 98 ? -37.722 3.614 47.191 1.00 72.62 98 GLN A O 1
ATOM 792 N N . LYS A 1 99 ? -39.886 3.377 47.755 1.00 73.81 99 LYS A N 1
ATOM 793 C CA . LYS A 1 99 ? -40.338 2.939 46.419 1.00 73.81 99 LYS A CA 1
ATOM 794 C C . LYS A 1 99 ? -40.161 4.042 45.368 1.00 73.81 99 LYS A C 1
ATOM 796 O O . LYS A 1 99 ? -39.725 3.754 44.259 1.00 73.81 99 LYS A O 1
ATOM 801 N N . ILE A 1 100 ? -40.433 5.296 45.738 1.00 77.88 100 ILE A N 1
ATOM 802 C CA . ILE A 1 100 ? -40.244 6.462 44.860 1.00 77.88 100 ILE A CA 1
ATOM 803 C C . ILE A 1 100 ? -38.756 6.689 44.558 1.00 77.88 100 ILE A C 1
ATOM 805 O O . ILE A 1 100 ? -38.393 6.855 43.398 1.00 77.88 100 ILE A O 1
ATOM 809 N N . ILE A 1 101 ? -37.885 6.629 45.573 1.00 74.19 101 ILE A N 1
ATOM 810 C CA . ILE A 1 101 ? -36.431 6.791 45.388 1.00 74.19 101 ILE A CA 1
ATOM 811 C C . ILE A 1 101 ? -35.877 5.718 44.441 1.00 74.19 101 ILE A C 1
ATOM 813 O O . ILE A 1 101 ? -35.132 6.042 43.519 1.00 74.19 101 ILE A O 1
ATOM 817 N N . LEU A 1 102 ? -36.282 4.454 44.616 1.00 74.69 102 LEU A N 1
ATOM 818 C CA . LEU A 1 102 ? -35.846 3.362 43.743 1.00 74.69 102 LEU A CA 1
ATOM 819 C C . LEU A 1 102 ? -36.279 3.583 42.285 1.00 74.69 102 LEU A C 1
ATOM 821 O O . LEU A 1 102 ? -35.481 3.360 41.379 1.00 74.69 102 LEU A O 1
ATOM 825 N N . ALA A 1 103 ? -37.510 4.051 42.056 1.00 75.25 103 ALA A N 1
ATOM 826 C CA . ALA A 1 103 ? -38.014 4.336 40.714 1.00 75.25 103 ALA A CA 1
ATOM 827 C C . ALA A 1 103 ? -37.235 5.471 40.027 1.00 75.25 103 ALA A C 1
ATOM 829 O O . ALA A 1 103 ? -36.868 5.335 38.863 1.00 75.25 103 ALA A O 1
ATOM 830 N N . ILE A 1 104 ? -36.920 6.552 40.751 1.00 77.62 104 ILE A N 1
ATOM 831 C CA . ILE A 1 104 ? -36.124 7.672 40.221 1.00 77.62 104 ILE A CA 1
ATOM 832 C C . ILE A 1 104 ? -34.721 7.196 39.830 1.00 77.62 104 ILE A C 1
ATOM 834 O O . ILE A 1 104 ? -34.263 7.501 38.734 1.00 77.62 104 ILE A O 1
ATOM 838 N N . VAL A 1 105 ? -34.070 6.401 40.686 1.00 74.69 105 VAL A N 1
ATOM 839 C CA . VAL A 1 105 ? -32.744 5.826 40.402 1.00 74.69 105 VAL A CA 1
ATOM 840 C C . VAL A 1 105 ? -32.777 4.915 39.170 1.00 74.69 105 VAL A C 1
ATOM 842 O O . VAL A 1 105 ? -31.850 4.924 38.365 1.00 74.69 105 VAL A O 1
ATOM 845 N N . LEU A 1 106 ? -33.851 4.144 38.986 1.00 76.62 106 LEU A N 1
ATOM 846 C CA . LEU A 1 106 ? -33.997 3.270 37.822 1.00 76.62 106 LEU A CA 1
ATOM 847 C C . LEU A 1 106 ? -34.181 4.077 36.527 1.00 76.62 106 LEU A C 1
ATOM 849 O O . LEU A 1 106 ? -33.577 3.753 35.507 1.00 76.62 106 LEU A O 1
ATOM 853 N N . VAL A 1 107 ? -34.968 5.155 36.575 1.00 85.50 107 VAL A N 1
ATOM 854 C CA . VAL A 1 107 ? -35.197 6.051 35.430 1.00 85.50 107 VAL A CA 1
ATOM 855 C C . VAL A 1 107 ? -33.926 6.811 35.053 1.00 85.50 107 VAL A C 1
ATOM 857 O O . VAL A 1 107 ? -33.619 6.915 33.866 1.00 85.50 107 VAL A O 1
ATOM 860 N N . THR A 1 108 ? -33.147 7.295 36.024 1.00 80.69 108 THR A N 1
ATOM 861 C CA . THR A 1 108 ? -31.873 7.975 35.740 1.00 80.69 108 THR A CA 1
ATOM 862 C C . THR A 1 108 ? -30.820 7.017 35.190 1.00 80.69 108 THR A C 1
ATOM 864 O O . THR A 1 108 ? -30.100 7.389 34.265 1.00 80.69 108 THR A O 1
ATOM 867 N N . LEU A 1 109 ? -30.769 5.769 35.673 1.00 74.62 109 LEU A N 1
ATOM 868 C CA . LEU A 1 109 ? -29.899 4.728 35.112 1.00 74.62 109 LEU A CA 1
ATOM 869 C C . LEU A 1 109 ? -30.253 4.411 33.655 1.00 74.62 109 LEU A C 1
ATOM 871 O O . LEU A 1 109 ? -29.368 4.368 32.801 1.00 74.62 109 LEU A O 1
ATOM 875 N N . ILE A 1 110 ? -31.543 4.233 33.358 1.00 82.38 110 ILE A N 1
ATOM 876 C CA . ILE A 1 110 ? -32.019 3.963 31.997 1.00 82.38 110 ILE A CA 1
ATOM 877 C C . ILE A 1 110 ? -31.738 5.163 31.082 1.00 82.38 110 ILE A C 1
ATOM 879 O O . ILE A 1 110 ? -31.175 4.991 30.001 1.00 82.38 110 ILE A O 1
ATOM 883 N N . GLY A 1 111 ? -32.054 6.384 31.523 1.00 83.56 111 GLY A N 1
ATOM 884 C CA . GLY A 1 111 ? -31.779 7.611 30.772 1.00 83.56 111 GLY A CA 1
ATOM 885 C C . GLY A 1 111 ? -30.286 7.823 30.495 1.00 83.56 111 GLY A C 1
ATOM 886 O O . GLY A 1 111 ? -29.915 8.172 29.375 1.00 83.56 111 GLY A O 1
ATOM 887 N N . GLY A 1 112 ? -29.422 7.537 31.475 1.00 78.62 112 GLY A N 1
ATOM 888 C CA . GLY A 1 112 ? -27.967 7.589 31.318 1.00 78.62 112 GLY A CA 1
ATOM 889 C C . GLY A 1 112 ? -27.439 6.580 30.293 1.00 78.62 112 GLY A C 1
ATOM 890 O O . GLY A 1 112 ? -26.629 6.940 29.440 1.00 78.62 112 GLY A O 1
ATOM 891 N N . LEU A 1 113 ? -27.948 5.342 30.311 1.00 79.25 113 LEU A N 1
ATOM 892 C CA . LEU A 1 113 ? -27.620 4.305 29.323 1.00 79.25 113 LEU A CA 1
ATOM 893 C C . LEU A 1 113 ? -28.046 4.706 27.903 1.00 79.25 113 LEU A C 1
ATOM 895 O O . LEU A 1 113 ? -27.256 4.585 26.963 1.00 79.25 113 LEU A O 1
ATOM 899 N N . PHE A 1 114 ? -29.264 5.234 27.743 1.00 86.50 114 PHE A N 1
ATOM 900 C CA . PHE A 1 114 ? -29.741 5.724 26.450 1.00 86.50 114 PHE A CA 1
ATOM 901 C C . PHE A 1 114 ? -28.913 6.915 25.950 1.00 86.50 114 PHE A C 1
ATOM 903 O O . PHE A 1 114 ? -28.470 6.895 24.799 1.00 86.50 114 PHE A O 1
ATOM 910 N N . GLY A 1 115 ? -28.622 7.898 26.809 1.00 84.38 115 GLY A N 1
ATOM 911 C CA . GLY A 1 115 ? -27.783 9.051 26.471 1.00 84.38 115 GLY A CA 1
ATOM 912 C C . GLY A 1 115 ? -26.368 8.654 26.037 1.00 84.38 115 GLY A C 1
ATOM 913 O O . GLY A 1 115 ? -25.886 9.123 25.006 1.00 84.38 115 GLY A O 1
ATOM 914 N N . LEU A 1 116 ? -25.734 7.719 26.753 1.00 81.69 116 LEU A N 1
ATOM 915 C CA . LEU A 1 116 ? -24.410 7.196 26.407 1.00 81.69 116 LEU A CA 1
ATOM 916 C C . LEU A 1 116 ? -24.425 6.437 25.070 1.00 81.69 116 LEU A C 1
ATOM 918 O O . LEU A 1 116 ? -23.537 6.623 24.232 1.00 81.69 116 LEU A O 1
ATOM 922 N N . SER A 1 117 ? -25.450 5.614 24.826 1.00 83.31 117 SER A N 1
ATOM 923 C CA . SER A 1 117 ? -25.599 4.886 23.557 1.00 83.31 117 SER A CA 1
ATOM 924 C C . SER A 1 117 ? -25.780 5.832 22.360 1.00 83.31 117 SER A C 1
ATOM 926 O O . SER A 1 117 ? -25.169 5.638 21.306 1.00 83.31 117 SER A O 1
ATOM 928 N N . TYR A 1 118 ? -26.555 6.906 22.534 1.00 89.38 118 TYR A N 1
ATOM 929 C CA . TYR A 1 118 ? -26.776 7.906 21.497 1.00 89.38 118 TYR A CA 1
ATOM 930 C C . TYR A 1 118 ? -25.507 8.722 21.234 1.00 89.38 118 TYR A C 1
ATOM 932 O O . TYR A 1 118 ? -25.105 8.882 20.081 1.00 89.38 118 TYR A O 1
ATOM 940 N N . TRP A 1 119 ? -24.830 9.174 22.294 1.00 83.25 119 TRP A N 1
ATOM 941 C CA . TRP A 1 119 ? -23.589 9.942 22.191 1.00 83.25 119 TRP A CA 1
ATOM 942 C C . TRP A 1 119 ? -22.466 9.145 21.515 1.00 83.25 119 TRP A C 1
ATOM 944 O O . TRP A 1 119 ? -21.824 9.639 20.586 1.00 83.25 119 TRP A O 1
ATOM 954 N N . THR A 1 120 ? -22.274 7.879 21.901 1.00 85.50 120 THR A N 1
ATOM 955 C CA . THR A 1 120 ? -21.274 7.001 21.269 1.00 85.50 120 THR A CA 1
ATOM 956 C C . THR A 1 120 ? -21.581 6.751 19.791 1.00 85.50 120 THR A C 1
ATOM 958 O O . THR A 1 120 ? -20.676 6.844 18.957 1.00 85.50 120 THR A O 1
ATOM 961 N N . LYS A 1 121 ? -22.847 6.498 19.430 1.00 87.06 121 LYS A N 1
ATOM 962 C CA . LYS A 1 121 ? -23.273 6.335 18.030 1.00 87.06 121 LYS A CA 1
ATOM 963 C C . LYS A 1 121 ? -23.067 7.616 17.216 1.00 87.06 121 LYS A C 1
ATOM 965 O O . LYS A 1 121 ? -22.530 7.555 16.111 1.00 87.06 121 LYS A O 1
ATOM 970 N N . HIS A 1 122 ? -23.443 8.771 17.763 1.00 83.19 122 HIS A N 1
ATOM 971 C CA . HIS A 1 122 ? -23.285 10.067 17.106 1.00 83.19 122 HIS A CA 1
ATOM 972 C C . HIS A 1 122 ? -21.807 10.403 16.850 1.00 83.19 122 HIS A C 1
ATOM 974 O O . HIS A 1 122 ? -21.436 10.746 15.727 1.00 83.19 122 HIS A O 1
ATOM 980 N N . ASN A 1 123 ? -20.937 10.214 17.847 1.00 81.88 123 ASN A N 1
ATOM 981 C CA . ASN A 1 123 ? -19.506 10.483 17.705 1.00 81.88 123 ASN A CA 1
ATOM 982 C C . ASN A 1 123 ? -18.829 9.545 16.686 1.00 81.88 123 ASN A C 1
ATOM 984 O O . ASN A 1 123 ? -17.960 9.973 15.925 1.00 81.88 123 ASN A O 1
ATOM 988 N N . ARG A 1 124 ? -19.249 8.272 16.615 1.00 83.75 124 ARG A N 1
ATOM 989 C CA . ARG A 1 124 ? -18.783 7.344 15.567 1.00 83.75 124 ARG A CA 1
ATOM 990 C C . ARG A 1 124 ? -19.165 7.823 14.170 1.00 83.75 124 ARG A C 1
ATOM 992 O O . ARG A 1 124 ? -18.306 7.833 13.294 1.00 83.75 124 ARG A O 1
ATOM 999 N N . ASN A 1 125 ? -20.406 8.268 13.969 1.00 81.75 125 ASN A N 1
ATOM 1000 C CA . ASN A 1 125 ? -20.842 8.792 12.673 1.00 81.75 125 ASN A CA 1
ATOM 1001 C C . ASN A 1 125 ? -20.010 10.005 12.238 1.00 81.75 125 ASN A C 1
ATOM 1003 O O . ASN A 1 125 ? -19.565 10.044 11.097 1.00 81.75 125 ASN A O 1
ATOM 1007 N N . ILE A 1 126 ? -19.717 10.942 13.147 1.00 83.75 126 ILE A N 1
ATOM 1008 C CA . ILE A 1 126 ? -18.854 12.097 12.841 1.00 83.75 126 ILE A CA 1
ATOM 1009 C C . ILE A 1 126 ? -17.459 11.645 12.388 1.00 83.75 126 ILE A C 1
ATOM 1011 O O . ILE A 1 126 ? -16.942 12.152 11.391 1.00 83.75 126 ILE A O 1
ATOM 1015 N N . LYS A 1 127 ? -16.845 10.687 13.097 1.00 83.62 127 LYS A N 1
ATOM 1016 C CA . LYS A 1 127 ? -15.531 10.140 12.717 1.00 83.62 127 LYS A CA 1
ATOM 1017 C C . LYS A 1 127 ? -15.576 9.465 11.346 1.00 83.62 127 LYS A C 1
ATOM 1019 O O . LYS A 1 127 ? -14.690 9.707 10.535 1.00 83.62 127 LYS A O 1
ATOM 1024 N N . ASN A 1 128 ? -16.621 8.691 11.062 1.00 80.19 128 ASN A N 1
ATOM 1025 C CA . ASN A 1 128 ? -16.791 8.037 9.766 1.00 80.19 128 ASN A CA 1
ATOM 1026 C C . ASN A 1 128 ? -16.949 9.056 8.632 1.00 80.19 128 ASN A C 1
ATOM 1028 O O . ASN A 1 128 ? -16.288 8.917 7.609 1.00 80.19 128 ASN A O 1
ATOM 1032 N N . THR A 1 129 ? -17.744 10.113 8.825 1.00 84.19 129 THR A N 1
ATOM 1033 C CA . THR A 1 129 ? -17.896 11.184 7.829 1.00 84.19 129 THR A CA 1
ATOM 1034 C C . THR A 1 129 ? -16.571 11.895 7.561 1.00 84.19 129 THR A C 1
ATOM 1036 O O . THR A 1 129 ? -16.218 12.103 6.402 1.00 84.19 129 THR A O 1
ATOM 1039 N N . ARG A 1 130 ? -15.799 12.224 8.609 1.00 83.56 130 ARG A N 1
ATOM 1040 C CA . ARG A 1 130 ? -14.469 12.836 8.449 1.00 83.56 130 ARG A CA 1
ATOM 1041 C C . ARG A 1 130 ? -13.514 11.914 7.700 1.00 83.56 130 ARG A C 1
ATOM 1043 O O . ARG A 1 130 ? -12.918 12.347 6.719 1.00 83.56 130 ARG A O 1
ATOM 1050 N N . ASN A 1 131 ? -13.439 10.646 8.096 1.00 83.81 131 ASN A N 1
ATOM 1051 C CA . ASN A 1 131 ? -12.599 9.654 7.428 1.00 83.81 131 ASN A CA 1
ATOM 1052 C C . ASN A 1 131 ? -12.988 9.497 5.953 1.00 83.81 131 ASN A C 1
ATOM 1054 O O . ASN A 1 131 ? -12.113 9.495 5.098 1.00 83.81 131 ASN A O 1
ATOM 1058 N N . GLN A 1 132 ? -14.284 9.435 5.638 1.00 82.44 132 GLN A N 1
ATOM 1059 C CA . GLN A 1 132 ? -14.756 9.337 4.258 1.00 82.44 132 GLN A CA 1
ATOM 1060 C C . GLN A 1 132 ? -14.414 10.592 3.446 1.00 82.44 132 GLN A C 1
ATOM 1062 O O . GLN A 1 132 ? -14.000 10.481 2.295 1.00 82.44 132 GLN A O 1
ATOM 1067 N N . SER A 1 133 ? -14.552 11.784 4.040 1.00 83.56 133 SER A N 1
ATOM 1068 C CA . SER A 1 133 ? -14.177 13.041 3.382 1.00 83.56 133 SER A CA 1
ATOM 1069 C C . SER A 1 133 ? -12.670 13.130 3.122 1.00 83.56 133 SER A C 1
ATOM 1071 O O . SER A 1 133 ? -12.259 13.563 2.048 1.00 83.56 133 SER A O 1
ATOM 1073 N N . GLN A 1 134 ? -11.850 12.649 4.062 1.00 85.62 134 GLN A N 1
ATOM 1074 C CA . GLN A 1 134 ? -10.403 12.584 3.908 1.00 85.62 134 GLN A CA 1
ATOM 1075 C C . GLN A 1 134 ? -10.010 11.567 2.834 1.00 85.62 134 GLN A C 1
ATOM 1077 O O . GLN A 1 134 ? -9.227 11.908 1.959 1.00 85.62 134 GLN A O 1
ATOM 1082 N N . ILE A 1 135 ? -10.600 10.367 2.835 1.00 82.25 135 ILE A N 1
ATOM 1083 C CA . ILE A 1 135 ? -10.359 9.352 1.797 1.00 82.25 135 ILE A CA 1
ATOM 1084 C C . ILE A 1 135 ? -10.740 9.895 0.417 1.00 82.25 135 ILE A C 1
ATOM 1086 O O . ILE A 1 135 ? -9.982 9.723 -0.527 1.00 82.25 135 ILE A O 1
ATOM 1090 N N . MET A 1 136 ? -11.871 10.596 0.286 1.00 82.12 136 MET A N 1
ATOM 1091 C CA . MET A 1 136 ? -12.258 11.223 -0.984 1.00 82.12 136 MET A CA 1
ATOM 1092 C C . MET A 1 136 ? -11.239 12.285 -1.431 1.00 82.12 136 MET A C 1
ATOM 1094 O O . MET A 1 136 ? -10.893 12.352 -2.608 1.00 82.12 136 MET A O 1
ATOM 1098 N N . SER A 1 137 ? -10.737 13.093 -0.492 1.00 91.81 137 SER A N 1
ATOM 1099 C CA . SER A 1 137 ? -9.692 14.091 -0.751 1.00 91.81 137 SER A CA 1
ATOM 1100 C C . SER A 1 137 ? -8.370 13.442 -1.186 1.00 91.81 137 SER A C 1
ATOM 1102 O O . SER A 1 137 ? -7.760 13.856 -2.172 1.00 91.81 137 SER A O 1
ATOM 1104 N N . GLU A 1 138 ? -7.944 12.384 -0.496 1.00 94.19 138 GLU A N 1
ATOM 1105 C CA . GLU A 1 138 ? -6.726 11.636 -0.816 1.00 94.19 138 GLU A CA 1
ATOM 1106 C C . GLU A 1 138 ? -6.844 10.895 -2.149 1.00 94.19 138 GLU A C 1
ATOM 1108 O O . GLU A 1 138 ? -5.918 10.966 -2.953 1.00 94.19 138 GLU A O 1
ATOM 1113 N N . ALA A 1 139 ? -7.993 10.281 -2.439 1.00 96.12 139 ALA A N 1
ATOM 1114 C CA . ALA A 1 139 ? -8.261 9.632 -3.718 1.00 96.12 139 ALA A CA 1
ATOM 1115 C C . ALA A 1 139 ? -8.214 10.637 -4.879 1.00 96.12 139 ALA A C 1
ATOM 1117 O O . ALA A 1 139 ? -7.616 10.347 -5.918 1.00 96.12 139 ALA A O 1
ATOM 1118 N N . ALA A 1 140 ? -8.778 11.838 -4.700 1.00 96.88 140 ALA A N 1
ATOM 1119 C CA . ALA A 1 140 ? -8.713 12.907 -5.695 1.00 96.88 140 ALA A CA 1
ATOM 1120 C C . ALA A 1 140 ? -7.270 13.384 -5.933 1.00 96.88 140 ALA A C 1
ATOM 1122 O O . ALA A 1 140 ? -6.859 13.554 -7.083 1.00 96.88 140 ALA A O 1
ATOM 1123 N N . LYS A 1 141 ? -6.482 13.544 -4.861 1.00 97.56 141 LYS A N 1
ATOM 1124 C CA . LYS A 1 141 ? -5.054 13.874 -4.956 1.00 97.56 141 LYS A CA 1
ATOM 1125 C C . LYS A 1 141 ? -4.267 12.764 -5.657 1.00 97.56 141 LYS A C 1
ATOM 1127 O O . LYS A 1 141 ? -3.505 13.034 -6.576 1.00 97.56 141 LYS A O 1
ATOM 1132 N N . PHE A 1 142 ? -4.481 11.509 -5.283 1.00 98.19 142 PHE A N 1
ATOM 1133 C CA . PHE A 1 142 ? -3.778 10.392 -5.901 1.00 98.19 142 PHE A CA 1
ATOM 1134 C C . PHE A 1 142 ? -4.140 10.256 -7.386 1.00 98.19 142 PHE A C 1
ATOM 1136 O O . PHE A 1 142 ? -3.265 10.033 -8.214 1.00 98.19 142 PHE A O 1
ATOM 1143 N N . LYS A 1 143 ? -5.407 10.477 -7.758 1.00 97.94 143 LYS A N 1
ATOM 1144 C CA . LYS A 1 143 ? -5.873 10.489 -9.153 1.00 97.94 143 LYS A CA 1
ATOM 1145 C C . LYS A 1 143 ? -5.205 11.575 -10.001 1.00 97.94 143 LYS A C 1
ATOM 1147 O O . LYS A 1 143 ? -5.031 11.361 -11.201 1.00 97.94 143 LYS A O 1
ATOM 1152 N N . SER A 1 144 ? -4.867 12.731 -9.421 1.00 97.94 144 SER A N 1
ATOM 1153 C CA . SER A 1 144 ? -4.159 13.788 -10.155 1.00 97.94 144 SER A CA 1
ATOM 1154 C C . SER A 1 144 ? -2.696 13.417 -10.416 1.00 97.94 144 SER A C 1
ATOM 1156 O O . SER A 1 144 ? -2.180 13.710 -11.491 1.00 97.94 144 SER A O 1
ATOM 1158 N N . GLU A 1 145 ? -2.057 12.704 -9.484 1.00 98.06 145 GLU A N 1
ATOM 1159 C CA . GLU A 1 145 ? -0.698 12.166 -9.637 1.00 98.06 145 GLU A CA 1
ATOM 1160 C C . GLU A 1 145 ? -0.649 10.901 -10.517 1.00 98.06 145 GLU A C 1
ATOM 1162 O O . GLU A 1 145 ? 0.332 10.691 -11.231 1.00 98.06 145 GLU A O 1
ATOM 1167 N N . TYR A 1 146 ? -1.704 10.080 -10.502 1.00 98.19 146 TYR A N 1
ATOM 1168 C CA . TYR A 1 146 ? -1.836 8.815 -11.232 1.00 98.19 146 TYR A CA 1
ATOM 1169 C C . TYR A 1 146 ? -3.137 8.782 -12.052 1.00 98.19 146 TYR A C 1
ATOM 1171 O O . TYR A 1 146 ? -4.140 8.210 -11.621 1.00 98.19 146 TYR A O 1
ATOM 1179 N N . PRO A 1 147 ? -3.165 9.351 -13.269 1.00 97.50 147 PRO A N 1
ATOM 1180 C CA . PRO A 1 147 ? -4.410 9.576 -14.006 1.00 97.50 147 PRO A CA 1
ATOM 1181 C C . PRO A 1 147 ? -5.171 8.324 -14.463 1.00 97.50 147 PRO A C 1
ATOM 1183 O O . PRO A 1 147 ? -6.287 8.466 -14.958 1.00 97.50 147 PRO A O 1
ATOM 1186 N N . ARG A 1 148 ? -4.626 7.115 -14.323 1.00 96.38 148 ARG A N 1
ATOM 1187 C CA . ARG A 1 148 ? -5.283 5.879 -14.784 1.00 96.38 148 ARG A CA 1
ATOM 1188 C C . ARG A 1 148 ? -6.189 5.217 -13.745 1.00 96.38 148 ARG A C 1
ATOM 1190 O O . ARG A 1 148 ? -7.062 4.441 -14.113 1.00 96.38 148 ARG A O 1
ATOM 1197 N N . VAL A 1 149 ? -6.027 5.533 -12.461 1.00 97.75 149 VAL A N 1
ATOM 1198 C CA . VAL A 1 149 ? -6.869 4.955 -11.400 1.00 97.75 149 VAL A CA 1
ATOM 1199 C C . VAL A 1 149 ? -8.290 5.527 -11.421 1.00 97.75 149 VAL A C 1
ATOM 1201 O O . VAL A 1 149 ? -8.554 6.545 -12.061 1.00 97.75 149 VAL A O 1
ATOM 1204 N N . ALA A 1 150 ? -9.223 4.909 -10.696 1.00 96.31 150 ALA A N 1
ATOM 1205 C CA . ALA A 1 150 ? -10.575 5.449 -10.554 1.00 96.31 150 ALA A CA 1
ATOM 1206 C C . ALA A 1 150 ? -10.605 6.756 -9.732 1.00 96.31 150 ALA A C 1
ATOM 1208 O O . ALA A 1 150 ? -9.735 7.014 -8.901 1.00 96.31 150 ALA A O 1
ATOM 1209 N N . ALA A 1 151 ? -11.636 7.588 -9.917 1.00 95.12 151 ALA A N 1
ATOM 1210 C CA . ALA A 1 151 ? -11.804 8.814 -9.123 1.00 95.12 151 ALA A CA 1
ATOM 1211 C C . ALA A 1 151 ? -11.962 8.524 -7.616 1.00 95.12 151 ALA A C 1
ATOM 1213 O O . ALA A 1 151 ? -11.466 9.273 -6.784 1.00 95.12 151 ALA A O 1
ATOM 1214 N N . ASN A 1 152 ? -12.606 7.406 -7.277 1.00 93.75 152 ASN A N 1
ATOM 1215 C CA . ASN A 1 152 ? -12.775 6.890 -5.919 1.00 93.75 152 ASN A CA 1
ATOM 1216 C C . ASN A 1 152 ? -11.793 5.744 -5.609 1.00 93.75 152 ASN A C 1
ATOM 1218 O O . ASN A 1 152 ? -12.181 4.743 -5.000 1.00 93.75 152 ASN A O 1
ATOM 1222 N N . ASN A 1 153 ? -10.553 5.855 -6.091 1.00 97.62 153 ASN A N 1
ATOM 1223 C CA . ASN A 1 153 ? -9.521 4.846 -5.866 1.00 97.62 153 ASN A CA 1
ATOM 1224 C C . ASN A 1 153 ? -9.242 4.619 -4.371 1.00 97.62 153 ASN A C 1
ATOM 1226 O O . ASN A 1 153 ? -9.557 5.454 -3.523 1.00 97.62 153 ASN A O 1
ATOM 1230 N N . ARG A 1 154 ? -8.646 3.466 -4.051 1.00 97.00 154 ARG A N 1
ATOM 1231 C CA . ARG A 1 154 ? -8.387 3.044 -2.662 1.00 97.00 154 ARG A CA 1
ATOM 1232 C C . ARG A 1 154 ? -7.072 3.560 -2.076 1.00 97.00 154 ARG A C 1
ATOM 1234 O O . ARG A 1 154 ? -6.729 3.161 -0.966 1.00 97.00 154 ARG A O 1
ATOM 1241 N N . PHE A 1 155 ? -6.326 4.410 -2.780 1.00 98.44 155 PHE A N 1
ATOM 1242 C CA . PHE A 1 155 ? -5.036 4.884 -2.289 1.00 98.44 155 PHE A CA 1
ATOM 1243 C C . PHE A 1 155 ? -5.189 5.937 -1.191 1.00 98.44 155 PHE A C 1
ATOM 1245 O O . PHE A 1 155 ? -5.959 6.887 -1.316 1.00 98.44 155 PHE A O 1
ATOM 1252 N N . VAL A 1 156 ? -4.409 5.762 -0.126 1.00 97.62 156 VAL A N 1
ATOM 1253 C CA . VAL A 1 156 ? -4.274 6.703 0.988 1.00 97.62 156 VAL A CA 1
ATOM 1254 C C . VAL A 1 156 ? -2.803 7.038 1.187 1.00 97.62 156 VAL A C 1
ATOM 1256 O O . VAL A 1 156 ? -1.946 6.158 1.067 1.00 97.62 156 VAL A O 1
ATOM 1259 N N . TYR A 1 157 ? -2.489 8.300 1.470 1.00 97.38 157 TYR A N 1
ATOM 1260 C CA . TYR A 1 157 ? -1.099 8.719 1.674 1.00 97.38 157 TYR A CA 1
ATOM 1261 C C . TYR A 1 157 ? -0.655 8.300 3.073 1.00 97.38 157 TYR A C 1
ATOM 1263 O O . TYR A 1 157 ? -1.187 8.789 4.066 1.00 97.38 157 TYR A O 1
ATOM 1271 N N . ALA A 1 158 ? 0.326 7.407 3.143 1.00 96.75 158 ALA A N 1
ATOM 1272 C CA . ALA A 1 158 ? 0.892 6.927 4.391 1.00 96.75 158 ALA A CA 1
ATOM 1273 C C . ALA A 1 158 ? 2.189 7.671 4.715 1.00 96.75 158 ALA A C 1
ATOM 1275 O O . ALA A 1 158 ? 2.999 7.964 3.833 1.00 96.75 158 ALA A O 1
ATOM 1276 N N . SER A 1 159 ? 2.405 7.946 5.995 1.00 95.56 159 SER A N 1
ATOM 1277 C CA . SER A 1 159 ? 3.705 8.369 6.502 1.00 95.56 159 SER A CA 1
ATOM 1278 C C . SER A 1 159 ? 4.693 7.202 6.558 1.00 95.56 159 SER A C 1
ATOM 1280 O O . SER A 1 159 ? 4.315 6.032 6.650 1.00 95.56 159 SER A O 1
ATOM 1282 N N . ASP A 1 160 ? 5.981 7.537 6.594 1.00 94.00 160 ASP A N 1
ATOM 1283 C CA . ASP A 1 160 ? 7.083 6.597 6.816 1.00 94.00 160 ASP A CA 1
ATOM 1284 C C . ASP A 1 160 ? 6.830 5.657 8.003 1.00 94.00 160 ASP A C 1
ATOM 1286 O O . ASP A 1 160 ? 7.041 4.446 7.919 1.00 94.00 160 ASP A O 1
ATOM 1290 N N . LYS A 1 161 ? 6.336 6.221 9.111 1.00 95.00 161 LYS A N 1
ATOM 1291 C CA . LYS A 1 161 ? 6.014 5.470 10.322 1.00 95.00 161 LYS A CA 1
ATOM 1292 C C . LYS A 1 161 ? 4.856 4.504 10.097 1.00 95.00 161 LYS A C 1
ATOM 1294 O O . LYS A 1 161 ? 4.974 3.349 10.479 1.00 95.00 161 LYS A O 1
ATOM 1299 N N . GLU A 1 162 ? 3.768 4.948 9.472 1.00 96.62 162 GLU A N 1
ATOM 1300 C CA . GLU A 1 162 ? 2.609 4.084 9.219 1.00 96.62 162 GLU A CA 1
ATOM 1301 C C . GLU A 1 162 ? 2.975 2.884 8.347 1.00 96.62 162 GLU A C 1
ATOM 1303 O O . GLU A 1 162 ? 2.555 1.765 8.634 1.00 96.62 162 GLU A O 1
ATOM 1308 N N . VAL A 1 163 ? 3.801 3.087 7.317 1.00 97.50 163 VAL A N 1
ATOM 1309 C CA . VAL A 1 163 ? 4.278 1.980 6.480 1.00 97.50 163 VAL A CA 1
ATOM 1310 C C . VAL A 1 163 ? 5.145 1.011 7.282 1.00 97.50 163 VAL A C 1
ATOM 1312 O O . VAL A 1 163 ? 4.955 -0.202 7.183 1.00 97.50 163 VAL A O 1
ATOM 1315 N N . LEU A 1 164 ? 6.076 1.516 8.098 1.00 96.94 164 LEU A N 1
ATOM 1316 C CA . LEU A 1 164 ? 6.900 0.666 8.961 1.00 96.94 164 LEU A CA 1
ATOM 1317 C C . LEU A 1 164 ? 6.048 -0.122 9.966 1.00 96.94 164 LEU A C 1
ATOM 1319 O O . LEU A 1 164 ? 6.240 -1.331 10.078 1.00 96.94 164 LEU A O 1
ATOM 1323 N N . ASP A 1 165 ? 5.070 0.524 10.602 1.00 97.38 165 ASP A N 1
ATOM 1324 C CA . ASP A 1 165 ? 4.152 -0.095 11.562 1.00 97.38 165 ASP A CA 1
ATOM 1325 C C . ASP A 1 165 ? 3.327 -1.224 10.905 1.00 97.38 165 ASP A C 1
ATOM 1327 O O . ASP A 1 165 ? 3.108 -2.274 11.521 1.00 97.38 165 ASP A O 1
ATOM 1331 N N . ILE A 1 166 ? 2.926 -1.066 9.633 1.00 97.88 166 ILE A N 1
ATOM 1332 C CA . ILE A 1 166 ? 2.276 -2.136 8.858 1.00 97.88 166 ILE A CA 1
ATOM 1333 C C . ILE A 1 166 ? 3.208 -3.340 8.714 1.00 97.88 166 ILE A C 1
ATOM 1335 O O . ILE A 1 166 ? 2.797 -4.460 9.009 1.00 97.88 166 ILE A O 1
ATOM 1339 N N . PHE A 1 167 ? 4.460 -3.124 8.309 1.00 97.25 167 PHE A N 1
ATOM 1340 C CA . PHE A 1 167 ? 5.438 -4.206 8.186 1.00 97.25 167 PHE A CA 1
ATOM 1341 C C . PHE A 1 167 ? 5.905 -4.782 9.528 1.00 97.25 167 PHE A C 1
ATOM 1343 O O . PHE A 1 167 ? 6.465 -5.871 9.544 1.00 97.25 167 PHE A O 1
ATOM 1350 N N . ASP A 1 168 ? 5.769 -4.059 10.639 1.00 96.25 168 ASP A N 1
ATOM 1351 C CA . ASP A 1 168 ? 6.104 -4.572 11.969 1.00 96.25 168 ASP A CA 1
ATOM 1352 C C . ASP A 1 168 ? 4.996 -5.471 12.514 1.00 96.25 168 ASP A C 1
ATOM 1354 O O . ASP A 1 168 ? 5.269 -6.597 12.916 1.00 96.25 168 ASP A O 1
ATOM 1358 N N . ASN A 1 169 ? 3.749 -4.991 12.525 1.00 96.62 169 ASN A N 1
ATOM 1359 C CA . ASN A 1 169 ? 2.651 -5.691 13.201 1.00 96.62 169 ASN A CA 1
ATOM 1360 C C . ASN A 1 169 ? 1.283 -5.536 12.517 1.00 96.62 169 ASN A C 1
ATOM 1362 O O . ASN A 1 169 ? 0.317 -6.178 12.930 1.00 96.62 169 ASN A O 1
ATOM 1366 N N . GLY A 1 170 ? 1.160 -4.666 11.514 1.00 96.56 170 GLY A N 1
ATOM 1367 C CA . GLY A 1 170 ? -0.121 -4.346 10.893 1.00 96.56 170 GLY A CA 1
ATOM 1368 C C . GLY A 1 170 ? -0.529 -5.291 9.764 1.00 96.56 170 GLY A C 1
ATOM 1369 O O . GLY A 1 170 ? 0.140 -6.271 9.442 1.00 96.56 170 GLY A O 1
ATOM 1370 N N . SER A 1 171 ? -1.667 -4.972 9.154 1.00 97.56 171 SER A N 1
ATOM 1371 C CA . SER A 1 171 ? -2.174 -5.650 7.963 1.00 97.56 171 SER A CA 1
ATOM 1372 C C . SER A 1 171 ? -2.615 -4.616 6.936 1.00 97.56 171 SER A C 1
ATOM 1374 O O . SER A 1 171 ? -3.229 -3.614 7.299 1.00 97.56 171 SER A O 1
ATOM 1376 N N . GLY A 1 172 ? -2.323 -4.851 5.662 1.00 97.69 172 GLY A N 1
ATOM 1377 C CA . GLY A 1 172 ? -2.708 -3.943 4.589 1.00 97.69 172 GLY A CA 1
ATOM 1378 C C . GLY A 1 172 ? -1.957 -4.187 3.288 1.00 97.69 172 GLY A C 1
ATOM 1379 O O . GLY A 1 172 ? -1.041 -5.008 3.209 1.00 97.69 172 GLY A O 1
ATOM 1380 N N . VAL A 1 173 ? -2.360 -3.447 2.259 1.00 98.62 173 VAL A N 1
ATOM 1381 C CA . VAL A 1 173 ? -1.655 -3.379 0.976 1.00 98.62 173 VAL A CA 1
ATOM 1382 C C . VAL A 1 173 ? -0.784 -2.131 0.989 1.00 98.62 173 VAL A C 1
ATOM 1384 O O . VAL A 1 173 ? -1.301 -1.032 1.167 1.00 98.62 173 VAL A O 1
ATOM 1387 N N . VAL A 1 174 ? 0.520 -2.293 0.794 1.00 98.69 174 VAL A N 1
ATOM 1388 C CA . VAL A 1 174 ? 1.494 -1.201 0.711 1.00 98.69 174 VAL A CA 1
ATOM 1389 C C . VAL A 1 174 ? 1.942 -1.047 -0.738 1.00 98.69 174 VAL A C 1
ATOM 1391 O O . VAL A 1 174 ? 2.353 -2.027 -1.358 1.00 98.69 174 VAL A O 1
ATOM 1394 N N . PHE A 1 175 ? 1.885 0.175 -1.265 1.00 98.69 175 PHE A N 1
ATOM 1395 C CA . PHE A 1 175 ? 2.406 0.546 -2.580 1.00 98.69 175 PHE A CA 1
ATOM 1396 C C . PHE A 1 175 ? 3.553 1.545 -2.411 1.00 98.69 175 PHE A C 1
ATOM 1398 O O . PHE A 1 175 ? 3.342 2.669 -1.946 1.00 98.69 175 PHE A O 1
ATOM 1405 N N . LEU A 1 176 ? 4.759 1.159 -2.825 1.00 98.50 176 LEU A N 1
ATOM 1406 C CA . LEU A 1 176 ? 5.922 2.044 -2.850 1.00 98.50 176 LEU A CA 1
ATOM 1407 C C . LEU A 1 176 ? 6.213 2.448 -4.296 1.00 98.50 176 LEU A C 1
ATOM 1409 O O . LEU A 1 176 ? 6.443 1.607 -5.166 1.00 98.50 176 LEU A O 1
ATOM 1413 N N . GLY A 1 177 ? 6.220 3.750 -4.562 1.00 97.88 177 GLY A N 1
ATOM 1414 C CA . GLY A 1 177 ? 6.418 4.274 -5.912 1.00 97.88 177 GLY A CA 1
ATOM 1415 C C . GLY A 1 177 ? 6.640 5.776 -5.919 1.00 97.88 177 GLY A C 1
ATOM 1416 O O . GLY A 1 177 ? 6.972 6.357 -4.892 1.00 97.88 177 GLY A O 1
ATOM 1417 N N . PHE A 1 178 ? 6.493 6.406 -7.081 1.00 98.00 178 PHE A N 1
ATOM 1418 C CA . PHE A 1 178 ? 6.432 7.863 -7.217 1.00 98.00 178 PHE A CA 1
ATOM 1419 C C . PHE A 1 178 ? 5.816 8.252 -8.569 1.00 98.00 178 PHE A C 1
ATOM 1421 O O . PHE A 1 178 ? 5.938 7.486 -9.527 1.00 98.00 178 PHE A O 1
ATOM 1428 N N . PRO A 1 179 ? 5.198 9.441 -8.701 1.00 97.31 179 PRO A N 1
ATOM 1429 C CA . PRO A 1 179 ? 4.392 9.772 -9.880 1.00 97.31 179 PRO A CA 1
ATOM 1430 C C . PRO A 1 179 ? 5.184 9.809 -11.194 1.00 97.31 179 PRO A C 1
ATOM 1432 O O . PRO A 1 179 ? 4.638 9.547 -12.259 1.00 97.31 179 PRO A O 1
ATOM 1435 N N . GLN A 1 180 ? 6.487 10.099 -11.138 1.00 96.56 180 GLN A N 1
ATOM 1436 C CA . GLN A 1 180 ? 7.347 10.178 -12.326 1.00 96.56 180 GLN A CA 1
ATOM 1437 C C . GLN A 1 180 ? 7.763 8.802 -12.876 1.00 96.56 180 GLN A C 1
ATOM 1439 O O . GLN A 1 180 ? 8.410 8.744 -13.914 1.00 96.56 180 GLN A O 1
ATOM 1444 N N . CYS A 1 181 ? 7.434 7.704 -12.189 1.00 96.62 181 CYS A N 1
ATOM 1445 C CA . CYS A 1 181 ? 7.766 6.338 -12.591 1.00 96.62 181 CYS A CA 1
ATOM 1446 C C . CYS A 1 181 ? 6.713 5.794 -13.582 1.00 96.62 181 CYS A C 1
ATOM 1448 O O . CYS A 1 181 ? 5.575 5.544 -13.173 1.00 96.62 181 CYS A O 1
ATOM 1450 N N . PRO A 1 182 ? 7.061 5.547 -14.862 1.00 95.94 182 PRO A N 1
ATOM 1451 C CA . PRO A 1 182 ? 6.097 5.085 -15.869 1.00 95.94 182 PRO A CA 1
ATOM 1452 C C . PRO A 1 182 ? 5.492 3.707 -15.559 1.00 95.94 182 PRO A C 1
ATOM 1454 O O . PRO A 1 182 ? 4.316 3.459 -15.816 1.00 95.94 182 PRO A O 1
ATOM 1457 N N . TRP A 1 183 ? 6.275 2.821 -14.944 1.00 96.81 183 TRP A N 1
ATOM 1458 C CA . TRP A 1 183 ? 5.815 1.510 -14.479 1.00 96.81 183 TRP A CA 1
ATOM 1459 C C . TRP A 1 183 ? 4.784 1.632 -13.354 1.00 96.81 183 TRP A C 1
ATOM 1461 O O . TRP A 1 183 ? 3.740 0.982 -13.372 1.00 96.81 183 TRP A O 1
ATOM 1471 N N . CYS A 1 184 ? 5.026 2.554 -12.422 1.00 98.00 184 CYS A N 1
ATOM 1472 C CA . CYS A 1 184 ? 4.136 2.858 -11.310 1.00 98.00 184 CYS A CA 1
ATOM 1473 C C . CYS A 1 184 ? 2.811 3.457 -11.802 1.00 98.00 184 CYS A C 1
ATOM 1475 O O . CYS A 1 184 ? 1.760 3.124 -11.260 1.00 98.00 184 CYS A O 1
ATOM 1477 N N . GLN A 1 185 ? 2.855 4.281 -12.859 1.00 97.56 185 GLN A N 1
ATOM 1478 C CA . GLN A 1 185 ? 1.665 4.832 -13.520 1.00 97.56 185 GLN A CA 1
ATOM 1479 C C . GLN A 1 185 ? 0.723 3.754 -14.052 1.00 97.56 185 GLN A C 1
ATOM 1481 O O . GLN A 1 185 ? -0.492 3.933 -14.019 1.00 97.56 185 GLN A O 1
ATOM 1486 N N . ARG A 1 186 ? 1.272 2.644 -14.552 1.00 96.38 186 ARG A N 1
ATOM 1487 C CA . ARG A 1 186 ? 0.466 1.533 -15.058 1.00 96.38 186 ARG A CA 1
ATOM 1488 C C . ARG A 1 186 ? 0.015 0.582 -13.965 1.00 96.38 186 ARG A C 1
ATOM 1490 O O . ARG A 1 186 ? -1.165 0.258 -13.911 1.00 96.38 186 ARG A O 1
ATOM 1497 N N . LEU A 1 187 ? 0.918 0.160 -13.081 1.00 97.94 187 LEU A N 1
ATOM 1498 C CA . LEU A 1 187 ? 0.565 -0.830 -12.067 1.00 97.94 187 LEU A CA 1
ATOM 1499 C C . LEU A 1 187 ? -0.475 -0.298 -11.067 1.00 97.94 187 LEU A C 1
ATOM 1501 O O . LEU A 1 187 ? -1.317 -1.069 -10.612 1.00 97.94 187 LEU A O 1
ATOM 1505 N N . SER A 1 188 ? -0.465 1.003 -10.748 1.00 98.12 188 SER A N 1
ATOM 1506 C CA . SER A 1 188 ? -1.424 1.587 -9.797 1.00 98.12 188 SER A CA 1
ATOM 1507 C C . SER A 1 188 ? -2.885 1.380 -10.214 1.00 98.12 188 SER A C 1
ATOM 1509 O O . SER A 1 188 ? -3.735 1.146 -9.354 1.00 98.12 188 SER A O 1
ATOM 1511 N N . GLU A 1 189 ? -3.173 1.382 -11.519 1.00 97.81 189 GLU A N 1
ATOM 1512 C CA . GLU A 1 189 ? -4.493 1.078 -12.075 1.00 97.81 189 GLU A CA 1
ATOM 1513 C C . GLU A 1 189 ? -4.957 -0.331 -11.680 1.00 97.81 189 GLU A C 1
ATOM 1515 O O . GLU A 1 189 ? -6.064 -0.507 -11.169 1.00 97.81 189 GLU A O 1
ATOM 1520 N N . TYR A 1 190 ? -4.098 -1.333 -11.864 1.00 98.25 190 TYR A N 1
ATOM 1521 C CA . TYR A 1 190 ? -4.444 -2.732 -11.607 1.00 98.25 190 TYR A CA 1
ATOM 1522 C C . TYR A 1 190 ? -4.462 -3.067 -10.115 1.00 98.25 190 TYR A C 1
ATOM 1524 O O . TYR A 1 190 ? -5.286 -3.870 -9.677 1.00 98.25 190 TYR A O 1
ATOM 1532 N N . VAL A 1 191 ? -3.630 -2.401 -9.309 1.00 98.56 191 VAL A N 1
ATOM 1533 C CA . VAL A 1 191 ? -3.690 -2.508 -7.843 1.00 98.56 191 VAL A CA 1
ATOM 1534 C C . VAL A 1 191 ? -5.011 -1.950 -7.315 1.00 98.56 191 VAL A C 1
ATOM 1536 O O . VAL A 1 191 ? -5.648 -2.604 -6.492 1.00 98.56 191 VAL A O 1
ATOM 1539 N N . ASP A 1 192 ? -5.473 -0.800 -7.818 1.00 98.44 192 ASP A N 1
ATOM 1540 C CA . ASP A 1 192 ? -6.784 -0.244 -7.455 1.00 98.44 192 ASP A CA 1
ATOM 1541 C C . ASP A 1 192 ? -7.948 -1.147 -7.895 1.00 98.44 192 ASP A C 1
ATOM 1543 O O . ASP A 1 192 ? -8.892 -1.366 -7.132 1.00 98.44 192 ASP A O 1
ATOM 1547 N N . GLN A 1 193 ? -7.888 -1.709 -9.106 1.00 98.25 193 GLN A N 1
ATOM 1548 C CA . GLN A 1 193 ? -8.895 -2.665 -9.581 1.00 98.25 193 GLN A CA 1
ATOM 1549 C C . GLN A 1 193 ? -8.956 -3.918 -8.694 1.00 98.25 193 GLN A C 1
ATOM 1551 O O . GLN A 1 193 ? -10.044 -4.315 -8.268 1.00 98.25 193 GLN A O 1
ATOM 1556 N N . ALA A 1 194 ? -7.804 -4.512 -8.367 1.00 98.31 194 ALA A N 1
ATOM 1557 C CA . ALA A 1 194 ? -7.723 -5.680 -7.494 1.00 98.31 194 ALA A CA 1
ATOM 1558 C C . ALA A 1 194 ? -8.233 -5.376 -6.077 1.00 98.31 194 ALA A C 1
ATOM 1560 O O . ALA A 1 194 ? -9.037 -6.137 -5.536 1.00 98.31 194 ALA A O 1
ATOM 1561 N N . ALA A 1 195 ? -7.839 -4.234 -5.507 1.00 97.88 195 ALA A N 1
ATOM 1562 C CA . ALA A 1 195 ? -8.289 -3.801 -4.189 1.00 97.88 195 ALA A CA 1
ATOM 1563 C C . ALA A 1 195 ? -9.813 -3.636 -4.139 1.00 97.88 195 ALA A C 1
ATOM 1565 O O . ALA A 1 195 ? -10.457 -4.117 -3.208 1.00 97.88 195 ALA A O 1
ATOM 1566 N N . ARG A 1 196 ? -10.416 -3.024 -5.166 1.00 96.38 196 ARG A N 1
ATOM 1567 C CA . ARG A 1 196 ? -11.877 -2.897 -5.263 1.00 96.38 196 ARG A CA 1
ATOM 1568 C C . ARG A 1 196 ? -12.569 -4.252 -5.390 1.00 96.38 196 ARG A C 1
ATOM 1570 O O . ARG A 1 196 ? -13.561 -4.471 -4.699 1.00 96.38 196 ARG A O 1
ATOM 1577 N N . ALA A 1 197 ? -12.045 -5.153 -6.222 1.00 97.25 197 ALA A N 1
ATOM 1578 C CA . ALA A 1 197 ? -12.604 -6.494 -6.394 1.00 97.25 197 ALA A CA 1
ATOM 1579 C C . ALA A 1 197 ? -12.590 -7.296 -5.083 1.00 97.25 197 ALA A C 1
ATOM 1581 O O . ALA A 1 197 ? -13.555 -7.987 -4.764 1.00 97.25 197 ALA A O 1
ATOM 1582 N N . GLU A 1 198 ? -11.532 -7.148 -4.284 1.00 97.81 198 GLU A N 1
ATOM 1583 C CA . GLU A 1 198 ? -11.398 -7.841 -3.005 1.00 97.81 198 GLU A CA 1
ATOM 1584 C C . GLU A 1 198 ? -11.910 -7.044 -1.801 1.00 97.81 198 GLU A C 1
ATOM 1586 O O . GLU A 1 198 ? -11.721 -7.479 -0.671 1.00 97.81 198 GLU A O 1
ATOM 1591 N N . SER A 1 199 ? -12.630 -5.935 -2.011 1.00 96.25 199 SER A N 1
ATOM 1592 C CA . SER A 1 199 ? -13.167 -5.092 -0.925 1.00 96.25 199 SER A CA 1
ATOM 1593 C C . SER A 1 199 ? -12.100 -4.625 0.074 1.00 96.25 199 SER A C 1
ATOM 1595 O O . SER A 1 199 ? -12.350 -4.527 1.271 1.00 96.25 199 SER A O 1
ATOM 1597 N N . ILE A 1 200 ? -10.896 -4.343 -0.422 1.00 96.88 200 ILE A N 1
ATOM 1598 C CA . ILE A 1 200 ? -9.833 -3.725 0.361 1.00 96.88 200 ILE A CA 1
ATOM 1599 C C . ILE A 1 200 ? -10.134 -2.232 0.490 1.00 96.88 200 ILE A C 1
ATOM 1601 O O . ILE A 1 200 ? -10.233 -1.512 -0.507 1.00 96.88 200 ILE A O 1
ATOM 1605 N N . ASP A 1 201 ? -10.262 -1.763 1.729 1.00 93.31 201 ASP A N 1
ATOM 1606 C CA . ASP A 1 201 ? -10.640 -0.376 2.006 1.00 93.31 201 ASP A CA 1
ATOM 1607 C C . ASP A 1 201 ? -9.544 0.627 1.638 1.00 93.31 201 ASP A C 1
ATOM 1609 O O . ASP A 1 201 ? -9.855 1.737 1.202 1.00 93.31 201 ASP A O 1
ATOM 1613 N N . LYS A 1 202 ? -8.275 0.247 1.845 1.00 96.12 202 LYS A N 1
ATOM 1614 C CA . LYS A 1 202 ? -7.115 1.141 1.753 1.00 96.12 202 LYS A CA 1
ATOM 1615 C C . LYS A 1 202 ? -5.895 0.456 1.143 1.00 96.12 202 LYS A C 1
ATOM 1617 O O . LYS A 1 202 ? -5.525 -0.648 1.543 1.00 96.12 202 LYS A O 1
ATOM 1622 N N . ILE A 1 203 ? -5.235 1.172 0.241 1.00 98.56 203 ILE A N 1
ATOM 1623 C CA . ILE A 1 203 ? -3.888 0.900 -0.256 1.00 98.56 203 ILE A CA 1
ATOM 1624 C C . ILE A 1 203 ? -2.981 2.010 0.280 1.00 98.56 203 ILE A C 1
ATOM 1626 O O . ILE A 1 203 ? -3.139 3.175 -0.081 1.00 98.56 203 ILE A O 1
ATOM 1630 N N . TYR A 1 204 ? -2.040 1.660 1.147 1.00 98.56 204 TYR A N 1
ATOM 1631 C CA . TYR A 1 204 ? -1.114 2.598 1.770 1.00 98.56 204 TYR A CA 1
ATOM 1632 C C . TYR A 1 204 ? -0.012 2.970 0.781 1.00 98.56 204 TYR A C 1
ATOM 1634 O O . TYR A 1 204 ? 0.868 2.164 0.481 1.00 98.56 204 TYR A O 1
ATOM 1642 N N . TYR A 1 205 ? -0.080 4.188 0.256 1.00 98.62 205 TYR A N 1
ATOM 1643 C CA . TYR A 1 205 ? 0.891 4.733 -0.679 1.00 98.62 205 TYR A CA 1
ATOM 1644 C C . TYR A 1 205 ? 1.991 5.491 0.053 1.00 98.62 205 TYR A C 1
ATOM 1646 O O . TYR A 1 205 ? 1.704 6.408 0.824 1.00 98.62 205 TYR A O 1
ATOM 1654 N N . LEU A 1 206 ? 3.244 5.176 -0.268 1.00 98.12 206 LEU A N 1
ATOM 1655 C CA . LEU A 1 206 ? 4.392 5.977 0.137 1.00 98.12 206 LEU A CA 1
ATOM 1656 C C . LEU A 1 206 ? 5.254 6.338 -1.072 1.00 98.12 206 LEU A C 1
ATOM 1658 O O . LEU A 1 206 ? 5.708 5.473 -1.829 1.00 98.12 206 LEU A O 1
ATOM 1662 N N . ASN A 1 207 ? 5.510 7.639 -1.222 1.00 97.69 207 ASN A N 1
ATOM 1663 C CA . ASN A 1 207 ? 6.467 8.134 -2.196 1.00 97.69 207 ASN A CA 1
ATOM 1664 C C . ASN A 1 207 ? 7.889 7.965 -1.656 1.00 97.69 207 ASN A C 1
ATOM 1666 O O . ASN A 1 207 ? 8.333 8.735 -0.809 1.00 97.69 207 ASN A O 1
ATOM 1670 N N . ILE A 1 208 ? 8.619 6.976 -2.171 1.00 96.50 208 ILE A N 1
ATOM 1671 C CA . ILE A 1 208 ? 9.963 6.656 -1.671 1.00 96.50 208 ILE A CA 1
ATOM 1672 C C . ILE A 1 208 ? 11.087 7.367 -2.429 1.00 96.50 208 ILE A C 1
ATOM 1674 O O . ILE A 1 208 ? 12.255 7.081 -2.173 1.00 96.50 208 ILE A O 1
ATOM 1678 N N . ARG A 1 209 ? 10.784 8.246 -3.395 1.00 95.31 209 ARG A N 1
ATOM 1679 C CA . ARG A 1 209 ? 11.800 8.816 -4.297 1.00 95.31 209 ARG A CA 1
ATOM 1680 C C . ARG A 1 209 ? 12.904 9.533 -3.526 1.00 95.31 209 ARG A C 1
ATOM 1682 O O . ARG A 1 209 ? 14.080 9.229 -3.721 1.00 95.31 209 ARG A O 1
ATOM 1689 N N . ASP A 1 210 ? 12.509 10.440 -2.641 1.00 94.00 210 ASP A N 1
ATOM 1690 C CA . ASP A 1 210 ? 13.441 11.314 -1.930 1.00 94.00 210 ASP A CA 1
ATOM 1691 C C . ASP A 1 210 ? 14.145 10.548 -0.794 1.00 94.00 210 ASP A C 1
ATOM 1693 O O . ASP A 1 210 ? 15.358 10.672 -0.621 1.00 94.00 210 ASP A O 1
ATOM 1697 N N . ALA A 1 211 ? 13.423 9.662 -0.093 1.00 93.19 211 ALA A N 1
ATOM 1698 C CA . ALA A 1 211 ? 13.981 8.754 0.914 1.00 93.19 211 ALA A CA 1
ATOM 1699 C C . ALA A 1 211 ? 15.034 7.798 0.321 1.00 93.19 211 ALA A C 1
ATOM 1701 O O . ALA A 1 211 ? 16.086 7.576 0.917 1.00 93.19 211 ALA A O 1
ATOM 1702 N N . ARG A 1 212 ? 14.787 7.280 -0.888 1.00 93.75 212 ARG A N 1
ATOM 1703 C CA . ARG A 1 212 ? 15.738 6.451 -1.636 1.00 93.75 212 ARG A CA 1
ATOM 1704 C C . ARG A 1 212 ? 16.945 7.247 -2.123 1.00 93.75 212 ARG A C 1
ATOM 1706 O O . ARG A 1 212 ? 18.060 6.751 -2.022 1.00 93.75 212 ARG A O 1
ATOM 1713 N N . ALA A 1 213 ? 16.740 8.454 -2.656 1.00 93.38 213 ALA A N 1
ATOM 1714 C CA . ALA A 1 213 ? 17.825 9.296 -3.170 1.00 93.38 213 ALA A CA 1
ATOM 1715 C C . ALA A 1 213 ? 18.785 9.751 -2.060 1.00 93.38 213 ALA A C 1
ATOM 1717 O O . ALA A 1 213 ? 19.997 9.743 -2.247 1.00 93.38 213 ALA A O 1
ATOM 1718 N N . SER A 1 214 ? 18.238 10.098 -0.894 1.00 94.44 214 SER A N 1
ATOM 1719 C CA . SER A 1 214 ? 19.006 10.486 0.296 1.00 94.44 214 SER A CA 1
ATOM 1720 C C . SER A 1 214 ? 19.499 9.301 1.132 1.00 94.44 214 SER A C 1
ATOM 1722 O O . SER A 1 214 ? 20.240 9.506 2.090 1.00 94.44 214 SER A O 1
ATOM 1724 N N . ASN A 1 215 ? 19.090 8.071 0.793 1.00 93.75 215 ASN A N 1
ATOM 1725 C CA . ASN A 1 215 ? 19.316 6.870 1.596 1.00 93.75 215 ASN A CA 1
ATOM 1726 C C . ASN A 1 215 ? 18.950 7.070 3.084 1.00 93.75 215 ASN A C 1
ATOM 1728 O O . ASN A 1 215 ? 19.737 6.762 3.985 1.00 93.75 215 ASN A O 1
ATOM 1732 N N . SER A 1 216 ? 17.761 7.627 3.334 1.00 94.44 216 SER A N 1
ATOM 1733 C CA . SER A 1 216 ? 17.296 8.000 4.673 1.00 94.44 216 SER A CA 1
ATOM 1734 C C . SER A 1 216 ? 17.203 6.801 5.626 1.00 94.44 216 SER A C 1
ATOM 1736 O O . SER A 1 216 ? 17.103 5.647 5.204 1.00 94.44 216 SER A O 1
ATOM 1738 N N . GLU A 1 217 ? 17.172 7.063 6.936 1.00 95.06 217 GLU A N 1
ATOM 1739 C CA . GLU A 1 217 ? 17.014 6.012 7.954 1.00 95.06 217 GLU A CA 1
ATOM 1740 C C . GLU A 1 217 ? 15.748 5.167 7.720 1.00 95.06 217 GLU A C 1
ATOM 1742 O O . GLU A 1 217 ? 15.762 3.945 7.869 1.00 95.06 217 GLU A O 1
ATOM 1747 N N . VAL A 1 218 ? 14.656 5.806 7.296 1.00 91.25 218 VAL A N 1
ATOM 1748 C CA . VAL A 1 218 ? 13.408 5.118 6.944 1.00 91.25 218 VAL A CA 1
ATOM 1749 C C . VAL A 1 218 ? 13.621 4.189 5.756 1.00 91.25 218 VAL A C 1
ATOM 1751 O O . VAL A 1 218 ? 13.218 3.027 5.816 1.00 91.25 218 VAL A O 1
ATOM 1754 N N . TYR A 1 219 ? 14.274 4.666 4.694 1.00 95.75 219 TYR A N 1
ATOM 1755 C CA . TYR A 1 219 ? 14.542 3.843 3.519 1.00 95.75 219 TYR A CA 1
ATOM 1756 C C . TYR A 1 219 ? 15.391 2.619 3.881 1.00 95.75 219 TYR A C 1
ATOM 1758 O O . TYR A 1 219 ? 15.059 1.507 3.482 1.00 95.75 219 TYR A O 1
ATOM 1766 N N . GLN A 1 220 ? 16.417 2.788 4.718 1.00 96.56 220 GLN A N 1
ATOM 1767 C CA . GLN A 1 220 ? 17.244 1.677 5.201 1.00 96.56 220 GLN A CA 1
ATOM 1768 C C . GLN A 1 220 ? 16.435 0.657 6.019 1.00 96.56 220 GLN A C 1
ATOM 1770 O O . GLN A 1 220 ? 16.608 -0.551 5.846 1.00 96.56 220 GLN A O 1
ATOM 1775 N N . LYS A 1 221 ? 15.512 1.115 6.876 1.00 96.50 221 LYS A N 1
ATOM 1776 C CA . LYS A 1 221 ? 14.603 0.226 7.622 1.00 96.50 221 LYS A CA 1
ATOM 1777 C C . LYS A 1 221 ? 13.673 -0.552 6.691 1.00 96.50 221 LYS A C 1
ATOM 1779 O O . LYS A 1 221 ? 13.484 -1.750 6.901 1.00 96.50 221 LYS A O 1
ATOM 1784 N N . LEU A 1 222 ? 13.127 0.095 5.660 1.00 96.50 222 LEU A N 1
ATOM 1785 C CA . LEU A 1 222 ? 12.302 -0.569 4.647 1.00 96.50 222 LEU A CA 1
ATOM 1786 C C . LEU A 1 222 ? 13.110 -1.603 3.857 1.00 96.50 222 LEU A C 1
ATOM 1788 O O . LEU A 1 222 ? 12.660 -2.737 3.719 1.00 96.50 222 LEU A O 1
ATOM 1792 N N . VAL A 1 223 ? 14.320 -1.248 3.408 1.00 96.56 223 VAL A N 1
ATOM 1793 C CA . VAL A 1 223 ? 15.230 -2.175 2.718 1.00 96.56 223 VAL A CA 1
ATOM 1794 C C . VAL A 1 223 ? 15.502 -3.392 3.590 1.00 96.56 223 VAL A C 1
ATOM 1796 O O . VAL A 1 223 ? 15.320 -4.503 3.120 1.00 96.56 223 VAL A O 1
ATOM 1799 N N . LYS A 1 224 ? 15.839 -3.210 4.872 1.00 96.06 224 LYS A N 1
ATOM 1800 C CA . LYS A 1 224 ? 16.095 -4.324 5.798 1.00 96.06 224 LYS A CA 1
ATOM 1801 C C . LYS A 1 224 ? 14.884 -5.247 5.975 1.00 96.06 224 LYS A C 1
ATOM 1803 O O . LYS A 1 224 ? 15.037 -6.460 6.055 1.00 96.06 224 LYS A O 1
ATOM 1808 N N . LYS A 1 225 ? 13.672 -4.690 6.049 1.00 94.44 225 LYS A N 1
ATOM 1809 C CA . LYS A 1 225 ? 12.431 -5.478 6.170 1.00 94.44 225 LYS A CA 1
ATOM 1810 C C . LYS A 1 225 ? 12.130 -6.284 4.910 1.00 94.44 225 LYS A C 1
ATOM 1812 O O . LYS A 1 225 ? 11.624 -7.400 4.998 1.00 94.44 225 LYS A O 1
ATOM 1817 N N . LEU A 1 226 ? 12.419 -5.701 3.752 1.00 95.44 226 LEU A N 1
ATOM 1818 C CA . LEU A 1 226 ? 12.137 -6.294 2.452 1.00 95.44 226 LEU A CA 1
ATOM 1819 C C . LEU A 1 226 ? 13.303 -7.122 1.906 1.00 95.44 226 LEU A C 1
ATOM 1821 O O . LEU A 1 226 ? 13.089 -7.861 0.955 1.00 95.44 226 LEU A O 1
ATOM 1825 N N . GLU A 1 227 ? 14.491 -7.040 2.507 1.00 94.38 227 GLU A N 1
ATOM 1826 C CA . GLU A 1 227 ? 15.759 -7.614 2.035 1.00 94.38 227 GLU A CA 1
ATOM 1827 C C . GLU A 1 227 ? 15.649 -9.046 1.487 1.00 94.38 227 GLU A C 1
ATOM 1829 O O . GLU A 1 227 ? 16.150 -9.265 0.385 1.00 94.38 227 GLU A O 1
ATOM 1834 N N . PRO A 1 228 ? 14.936 -9.999 2.131 1.00 93.88 228 PRO A N 1
ATOM 1835 C CA . PRO A 1 228 ? 14.792 -11.362 1.602 1.00 93.88 228 PRO A CA 1
ATOM 1836 C C . PRO A 1 228 ? 14.089 -11.458 0.240 1.00 93.88 228 PRO A C 1
ATOM 1838 O O . PRO A 1 228 ? 14.090 -12.513 -0.388 1.00 93.88 228 PRO A O 1
ATOM 1841 N N . TYR A 1 229 ? 13.438 -10.381 -0.188 1.00 92.56 229 TYR A N 1
ATOM 1842 C CA . TYR A 1 229 ? 12.608 -10.301 -1.380 1.00 92.56 229 TYR A CA 1
ATOM 1843 C C . TYR A 1 229 ? 13.123 -9.272 -2.395 1.00 92.56 229 TYR A C 1
ATOM 1845 O O . TYR A 1 229 ? 12.455 -9.057 -3.406 1.00 92.56 229 TYR A O 1
ATOM 1853 N N . LEU A 1 230 ? 14.219 -8.568 -2.100 1.00 93.69 230 LEU A N 1
ATOM 1854 C CA . LEU A 1 230 ? 14.746 -7.517 -2.965 1.00 93.69 230 LEU A CA 1
ATOM 1855 C C . LEU A 1 230 ? 15.847 -8.056 -3.865 1.00 93.69 230 LEU A C 1
ATOM 1857 O O . LEU A 1 230 ? 16.776 -8.720 -3.403 1.00 93.69 230 LEU A O 1
ATOM 1861 N N . ASP A 1 231 ? 15.779 -7.666 -5.132 1.00 91.44 231 ASP A N 1
ATOM 1862 C CA . ASP A 1 231 ? 16.920 -7.768 -6.024 1.00 91.44 231 ASP A CA 1
ATOM 1863 C C . ASP A 1 231 ? 18.006 -6.772 -5.612 1.00 91.44 231 ASP A C 1
ATOM 1865 O O . ASP A 1 231 ? 17.785 -5.799 -4.873 1.00 91.44 231 ASP A O 1
ATOM 1869 N N . LYS A 1 232 ? 19.215 -7.039 -6.090 1.00 93.50 232 LYS A N 1
ATOM 1870 C CA . LYS A 1 232 ? 20.378 -6.211 -5.807 1.00 93.50 232 LYS A CA 1
ATOM 1871 C C . LYS A 1 232 ? 20.594 -5.193 -6.916 1.00 93.50 232 LYS A C 1
ATOM 1873 O O . LYS A 1 232 ? 20.292 -5.454 -8.075 1.00 93.50 232 LYS A O 1
ATOM 1878 N N . ASP A 1 233 ? 21.112 -4.033 -6.540 1.00 91.19 233 ASP A N 1
ATOM 1879 C CA . ASP A 1 233 ? 21.591 -3.034 -7.486 1.00 91.19 233 ASP A CA 1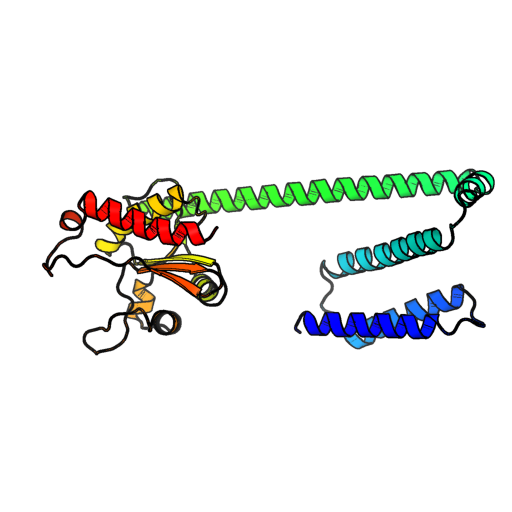
ATOM 1880 C C . ASP A 1 233 ? 22.973 -3.394 -8.054 1.00 91.19 233 ASP A C 1
ATOM 1882 O O . ASP A 1 233 ? 23.580 -4.401 -7.681 1.00 91.19 233 ASP A O 1
ATOM 1886 N N . ASP A 1 234 ? 23.496 -2.528 -8.923 1.00 91.19 234 ASP A N 1
ATOM 1887 C CA . ASP A 1 234 ? 24.805 -2.694 -9.568 1.00 91.19 234 ASP A CA 1
ATOM 1888 C C . ASP A 1 234 ? 25.972 -2.771 -8.564 1.00 91.19 234 ASP A C 1
ATOM 1890 O O . ASP A 1 234 ? 27.034 -3.306 -8.872 1.00 91.19 234 ASP A O 1
ATOM 1894 N N . ASN A 1 235 ? 25.774 -2.282 -7.333 1.00 91.62 235 ASN A N 1
ATOM 1895 C CA . ASN A 1 235 ? 26.744 -2.371 -6.240 1.00 91.62 235 ASN A CA 1
ATOM 1896 C C . ASN A 1 235 ? 26.534 -3.620 -5.369 1.00 91.62 235 ASN A C 1
ATOM 1898 O O . ASN A 1 235 ? 27.091 -3.709 -4.270 1.00 91.62 235 ASN A O 1
ATOM 1902 N N . ASN A 1 236 ? 25.719 -4.574 -5.830 1.00 92.62 236 ASN A N 1
ATOM 1903 C CA . ASN A 1 236 ? 25.358 -5.803 -5.133 1.00 92.62 236 ASN A CA 1
ATOM 1904 C C . ASN A 1 236 ? 24.660 -5.546 -3.777 1.00 92.62 236 ASN A C 1
ATOM 1906 O O . ASN A 1 236 ? 24.758 -6.372 -2.862 1.00 92.62 236 ASN A O 1
ATOM 1910 N N . LYS A 1 237 ? 23.951 -4.414 -3.633 1.00 92.50 237 LYS A N 1
ATOM 1911 C CA . LYS A 1 237 ? 23.181 -4.060 -2.429 1.00 92.50 237 LYS A CA 1
ATOM 1912 C C . LYS A 1 237 ? 21.677 -4.243 -2.663 1.00 92.50 237 LYS A C 1
ATOM 1914 O O . LYS A 1 237 ? 21.187 -3.812 -3.705 1.00 92.50 237 LYS A O 1
ATOM 1919 N N . PRO A 1 238 ? 20.923 -4.829 -1.713 1.00 94.44 238 PRO A N 1
ATOM 1920 C CA . PRO A 1 238 ? 19.469 -4.939 -1.818 1.00 94.44 238 PRO A CA 1
ATOM 1921 C C . PRO A 1 238 ? 18.819 -3.571 -2.043 1.00 94.44 238 PRO A C 1
ATOM 1923 O O . PRO A 1 238 ? 19.096 -2.614 -1.312 1.00 94.44 238 PRO A O 1
ATOM 1926 N N . ARG A 1 239 ? 17.944 -3.469 -3.047 1.00 94.88 239 ARG A N 1
ATOM 1927 C CA . ARG A 1 239 ? 17.312 -2.204 -3.434 1.00 94.88 239 ARG A CA 1
ATOM 1928 C C . ARG A 1 239 ? 15.821 -2.382 -3.681 1.00 94.88 239 ARG A C 1
ATOM 1930 O O . ARG A 1 239 ? 15.387 -3.329 -4.323 1.00 94.88 239 ARG A O 1
ATOM 1937 N N . ILE A 1 240 ? 15.026 -1.416 -3.216 1.00 95.56 240 ILE A N 1
ATOM 1938 C CA . ILE A 1 240 ? 13.599 -1.356 -3.546 1.00 95.56 240 ILE A CA 1
ATOM 1939 C C . ILE A 1 240 ? 13.454 -0.786 -4.962 1.00 95.56 240 ILE A C 1
ATOM 1941 O O . ILE A 1 240 ? 13.509 0.434 -5.187 1.00 95.56 240 ILE A O 1
ATOM 1945 N N . PHE A 1 241 ? 13.293 -1.690 -5.926 1.00 94.00 241 PHE A N 1
ATOM 1946 C CA . PHE A 1 241 ? 12.815 -1.359 -7.262 1.00 94.00 241 PHE A CA 1
ATOM 1947 C C . PHE A 1 241 ? 11.321 -1.034 -7.202 1.00 94.00 241 PHE A C 1
ATOM 1949 O O . PHE A 1 241 ? 10.590 -1.592 -6.388 1.00 94.00 241 PHE A O 1
ATOM 1956 N N . VAL A 1 242 ? 10.895 -0.060 -8.007 1.00 95.38 242 VAL A N 1
ATOM 1957 C CA . VAL A 1 242 ? 9.506 0.415 -8.021 1.00 95.38 242 VAL A CA 1
ATOM 1958 C C . VAL A 1 242 ? 8.875 0.169 -9.387 1.00 95.38 242 VAL A C 1
ATOM 1960 O O . VAL A 1 242 ? 9.585 0.278 -10.390 1.00 95.38 242 VAL A O 1
ATOM 1963 N N . PRO A 1 243 ? 7.554 -0.058 -9.443 1.00 97.00 243 PRO A N 1
ATOM 1964 C CA . PRO A 1 243 ? 6.626 -0.106 -8.307 1.00 97.00 243 PRO A CA 1
ATOM 1965 C C . PRO A 1 243 ? 6.805 -1.360 -7.439 1.00 97.00 243 PRO A C 1
ATOM 1967 O O . PRO A 1 243 ? 6.964 -2.456 -7.962 1.00 97.00 243 PRO A O 1
ATOM 1970 N N . ASP A 1 244 ? 6.743 -1.194 -6.115 1.00 97.81 244 ASP A N 1
ATOM 1971 C CA . ASP A 1 244 ? 6.637 -2.317 -5.180 1.00 97.81 244 ASP A CA 1
ATOM 1972 C C . ASP A 1 244 ? 5.221 -2.390 -4.617 1.00 97.81 244 ASP A C 1
ATOM 1974 O O . ASP A 1 244 ? 4.678 -1.380 -4.165 1.00 97.81 244 ASP A O 1
ATOM 1978 N N . VAL A 1 245 ? 4.642 -3.589 -4.608 1.00 98.44 245 VAL A N 1
ATOM 1979 C CA . VAL A 1 245 ? 3.332 -3.843 -4.006 1.00 98.44 245 VAL A CA 1
ATOM 1980 C C . VAL A 1 245 ? 3.467 -5.011 -3.056 1.00 98.44 245 VAL A C 1
ATOM 1982 O O . VAL A 1 245 ? 3.657 -6.147 -3.490 1.00 98.44 245 VAL A O 1
ATOM 1985 N N . SER A 1 246 ? 3.339 -4.732 -1.765 1.00 98.31 246 SER A N 1
ATOM 1986 C CA . SER A 1 246 ? 3.483 -5.717 -0.699 1.00 98.31 246 SER A CA 1
ATOM 1987 C C . SER A 1 246 ? 2.164 -5.867 0.056 1.00 98.31 246 SER A C 1
ATOM 1989 O O . SER A 1 246 ? 1.580 -4.889 0.516 1.00 98.31 246 SER A O 1
ATOM 1991 N N . ILE A 1 247 ? 1.683 -7.102 0.186 1.00 98.38 247 ILE A N 1
ATOM 1992 C CA . ILE A 1 247 ? 0.486 -7.453 0.945 1.00 98.38 247 ILE A CA 1
ATOM 1993 C C . ILE A 1 247 ? 0.954 -8.038 2.275 1.00 98.38 247 ILE A C 1
ATOM 1995 O O . ILE A 1 247 ? 1.630 -9.071 2.310 1.00 98.38 247 ILE A O 1
ATOM 1999 N N . VAL A 1 248 ? 0.605 -7.367 3.368 1.00 98.38 248 VAL A N 1
ATOM 2000 C CA . VAL A 1 248 ? 1.070 -7.684 4.720 1.00 98.38 248 VAL A CA 1
ATOM 2001 C C . VAL A 1 248 ? -0.113 -8.118 5.577 1.00 98.38 248 VAL A C 1
ATOM 2003 O O . VAL A 1 248 ? -1.145 -7.453 5.575 1.00 98.38 248 VAL A O 1
ATOM 2006 N N . LYS A 1 249 ? 0.036 -9.214 6.324 1.00 97.88 249 LYS A N 1
ATOM 2007 C CA . LYS A 1 249 ? -0.920 -9.689 7.329 1.00 97.88 249 LYS A CA 1
ATOM 2008 C C . LYS A 1 249 ? -0.190 -9.915 8.651 1.00 97.88 249 LYS A C 1
ATOM 2010 O O . LYS A 1 249 ? 0.663 -10.794 8.741 1.00 97.88 249 LYS A O 1
ATOM 2015 N N . ASN A 1 250 ? -0.538 -9.135 9.669 1.00 96.56 250 ASN A N 1
ATOM 2016 C CA . ASN A 1 250 ? 0.040 -9.165 11.017 1.00 96.56 250 ASN A CA 1
ATOM 2017 C C . ASN A 1 250 ? 1.580 -9.080 11.014 1.00 96.56 250 ASN A C 1
ATOM 2019 O O . ASN A 1 250 ? 2.256 -9.942 11.570 1.00 96.56 250 ASN A O 1
ATOM 2023 N N . GLY A 1 251 ? 2.135 -8.097 10.300 1.00 95.88 251 GLY A N 1
ATOM 2024 C CA . GLY A 1 251 ? 3.582 -7.902 10.134 1.00 95.88 251 GLY A CA 1
ATOM 2025 C C . GLY A 1 251 ? 4.262 -8.889 9.175 1.00 95.88 251 GLY A C 1
ATOM 2026 O O . GLY A 1 251 ? 5.412 -8.695 8.789 1.00 95.88 251 GLY A O 1
ATOM 2027 N N . LYS A 1 252 ? 3.567 -9.941 8.724 1.00 96.62 252 LYS A N 1
ATOM 2028 C CA . LYS A 1 252 ? 4.106 -10.910 7.763 1.00 96.62 252 LYS A CA 1
ATOM 2029 C C . LYS A 1 252 ? 3.721 -10.537 6.336 1.00 96.62 252 LYS A C 1
ATOM 2031 O O . LYS A 1 252 ? 2.544 -10.401 6.021 1.00 96.62 252 LYS A O 1
ATOM 2036 N N . ILE A 1 253 ? 4.702 -10.460 5.442 1.00 97.56 253 ILE A N 1
ATOM 2037 C CA . ILE A 1 253 ? 4.455 -10.321 4.003 1.00 97.56 253 ILE A CA 1
ATOM 2038 C C . ILE A 1 253 ? 3.898 -11.651 3.483 1.00 97.56 253 ILE A C 1
ATOM 2040 O O . ILE A 1 253 ? 4.588 -12.670 3.501 1.00 97.56 253 ILE A O 1
ATOM 2044 N N . ILE A 1 254 ? 2.635 -11.647 3.060 1.00 97.00 254 ILE A N 1
ATOM 2045 C CA . ILE A 1 254 ? 1.934 -12.826 2.527 1.00 97.00 254 ILE A CA 1
ATOM 2046 C C . ILE A 1 254 ? 1.936 -12.869 0.997 1.00 97.00 254 ILE A C 1
ATOM 2048 O O . ILE A 1 254 ? 1.642 -13.904 0.406 1.00 97.00 254 ILE A O 1
ATOM 2052 N N . GLY A 1 255 ? 2.294 -11.760 0.352 1.00 96.44 255 GLY A N 1
ATOM 2053 C CA . GLY A 1 255 ? 2.403 -11.682 -1.093 1.00 96.44 255 GLY A CA 1
ATOM 2054 C C . GLY A 1 255 ? 3.069 -10.398 -1.548 1.00 96.44 255 GLY A C 1
ATOM 2055 O O . GLY A 1 255 ? 2.982 -9.370 -0.877 1.00 96.44 255 GLY A O 1
ATOM 2056 N N . ARG A 1 256 ? 3.728 -10.462 -2.703 1.00 96.75 256 ARG A N 1
ATOM 2057 C CA . ARG A 1 256 ? 4.248 -9.293 -3.412 1.00 96.75 256 ARG A CA 1
ATOM 2058 C C . ARG A 1 256 ? 3.934 -9.437 -4.887 1.00 96.75 256 ARG A C 1
ATOM 2060 O O . ARG A 1 256 ? 3.994 -10.555 -5.406 1.00 96.75 256 ARG A O 1
ATOM 2067 N N . TYR A 1 257 ? 3.609 -8.328 -5.539 1.00 96.44 257 TYR A N 1
ATOM 2068 C CA . TYR A 1 257 ? 3.496 -8.336 -6.990 1.00 96.44 257 TYR A CA 1
ATOM 2069 C C . TYR A 1 257 ? 4.859 -8.668 -7.605 1.00 96.44 257 TYR A C 1
ATOM 2071 O O . TYR A 1 257 ? 5.879 -8.122 -7.184 1.00 96.44 257 TYR A O 1
ATOM 2079 N N . LYS A 1 258 ? 4.873 -9.574 -8.580 1.00 93.62 258 LYS A N 1
ATOM 2080 C CA . LYS A 1 258 ? 6.065 -9.934 -9.346 1.00 93.62 258 LYS A CA 1
ATOM 2081 C C . LYS A 1 258 ? 5.798 -9.682 -10.815 1.00 93.62 258 LYS A C 1
ATOM 2083 O O . LYS A 1 258 ? 4.888 -10.281 -11.386 1.00 93.62 258 LYS A O 1
ATOM 2088 N N . GLU A 1 259 ? 6.607 -8.806 -11.393 1.00 90.69 259 GLU A N 1
ATOM 2089 C CA . GLU A 1 259 ? 6.594 -8.549 -12.825 1.00 90.69 259 GLU A CA 1
ATOM 2090 C C . GLU A 1 259 ? 7.084 -9.784 -13.594 1.00 90.69 259 GLU A C 1
ATOM 2092 O O . GLU A 1 259 ? 7.991 -10.492 -13.153 1.00 90.69 259 GLU A O 1
ATOM 2097 N N . GLU A 1 260 ? 6.447 -10.074 -14.725 1.00 89.56 260 GLU A N 1
ATOM 2098 C CA . GLU A 1 260 ? 6.830 -11.183 -15.592 1.00 89.56 260 GLU A CA 1
ATOM 2099 C C . GLU A 1 260 ? 7.996 -10.751 -16.481 1.00 89.56 260 GLU A C 1
ATOM 2101 O O . GLU A 1 260 ? 7.934 -9.706 -17.120 1.00 89.56 260 GLU A O 1
ATOM 2106 N N . SER A 1 261 ? 9.042 -11.571 -16.591 1.00 87.25 261 SER A N 1
ATOM 2107 C CA . SER A 1 261 ? 10.108 -11.286 -17.553 1.00 87.25 261 SER A CA 1
ATOM 2108 C C . SER A 1 261 ? 9.581 -11.382 -18.986 1.00 87.25 261 SER A C 1
ATOM 2110 O O . SER A 1 261 ? 8.810 -12.279 -19.336 1.00 87.25 261 SER A O 1
ATOM 2112 N N . THR A 1 262 ? 10.015 -10.451 -19.828 1.00 87.56 262 THR A N 1
ATOM 2113 C CA . THR A 1 262 ? 9.676 -10.404 -21.255 1.00 87.56 262 THR A CA 1
ATOM 2114 C C . THR A 1 262 ? 10.817 -10.882 -22.146 1.00 87.56 262 THR A C 1
ATOM 2116 O O . THR A 1 262 ? 10.592 -11.096 -23.334 1.00 87.56 262 THR A O 1
ATOM 2119 N N . GLY A 1 263 ? 12.025 -11.035 -21.590 1.00 85.56 263 GLY A N 1
ATOM 2120 C CA . GLY A 1 263 ? 13.262 -11.236 -22.350 1.00 85.56 263 GLY A CA 1
ATOM 2121 C C . GLY A 1 263 ? 13.709 -10.013 -23.164 1.00 85.56 263 GLY A C 1
ATOM 2122 O O . GLY A 1 263 ? 14.705 -10.102 -23.874 1.00 85.56 263 GLY A O 1
ATOM 2123 N N . ASP A 1 264 ? 12.984 -8.893 -23.077 1.00 88.62 264 ASP A N 1
ATOM 2124 C CA . ASP A 1 264 ? 13.310 -7.624 -23.727 1.00 88.62 264 ASP A CA 1
ATOM 2125 C C . ASP A 1 264 ? 13.534 -6.552 -22.660 1.00 88.62 264 ASP A C 1
ATOM 2127 O O . ASP A 1 264 ? 12.581 -5.985 -22.118 1.00 88.62 264 ASP A O 1
ATOM 2131 N N . ASP A 1 265 ? 14.805 -6.259 -22.396 1.00 82.25 265 ASP A N 1
ATOM 2132 C CA . ASP A 1 265 ? 15.230 -5.276 -21.397 1.00 82.25 265 ASP A CA 1
ATOM 2133 C C . ASP A 1 265 ? 14.823 -3.834 -21.75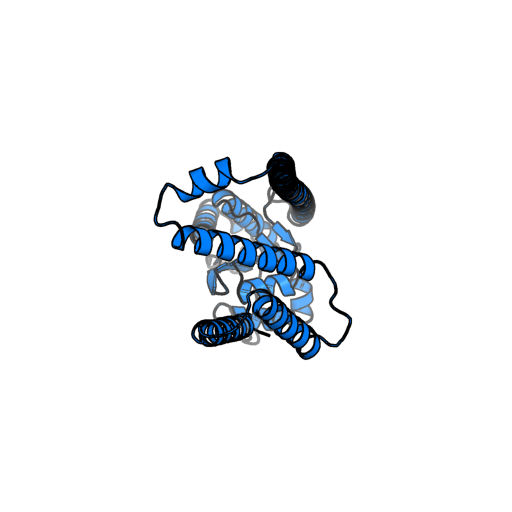8 1.00 82.25 265 ASP A C 1
ATOM 2135 O O . ASP A 1 265 ? 14.859 -2.946 -20.907 1.00 82.25 265 ASP A O 1
ATOM 2139 N N . ASN A 1 266 ? 14.406 -3.580 -23.006 1.00 88.69 266 ASN A N 1
ATOM 2140 C CA . ASN A 1 266 ? 14.006 -2.256 -23.490 1.00 88.69 266 ASN A CA 1
ATOM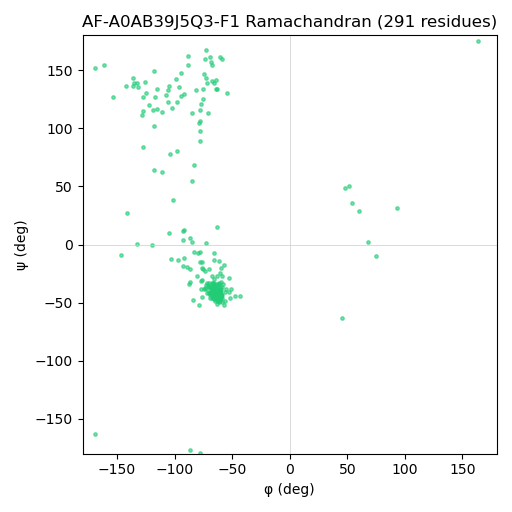 2141 C C . ASN A 1 266 ? 12.486 -2.098 -23.631 1.00 88.69 266 ASN A C 1
ATOM 2143 O O . ASN A 1 266 ? 12.010 -1.104 -24.199 1.00 88.69 266 ASN A O 1
ATOM 2147 N N . ILE A 1 267 ? 11.703 -3.059 -23.134 1.00 93.06 267 ILE A N 1
ATOM 2148 C CA . ILE A 1 267 ? 10.252 -2.985 -23.230 1.00 93.06 267 ILE A CA 1
ATOM 2149 C C . ILE A 1 267 ? 9.717 -1.784 -22.439 1.00 93.06 267 ILE A C 1
ATOM 2151 O O . ILE A 1 267 ? 10.093 -1.520 -21.299 1.00 93.06 267 ILE A O 1
ATOM 2155 N N . THR A 1 268 ? 8.806 -1.026 -23.047 1.00 92.94 268 THR A N 1
ATOM 2156 C CA . THR A 1 268 ? 8.142 0.094 -22.374 1.00 92.94 268 THR A CA 1
ATOM 2157 C C . THR A 1 268 ? 6.885 -0.388 -21.648 1.00 92.94 268 THR A C 1
ATOM 2159 O O . THR A 1 268 ? 6.261 -1.349 -22.108 1.00 92.94 268 THR A O 1
ATOM 2162 N N . PRO A 1 269 ? 6.423 0.298 -20.583 1.00 91.75 269 PRO A N 1
ATOM 2163 C CA . PRO A 1 269 ? 5.197 -0.093 -19.886 1.00 91.75 269 PRO A CA 1
ATOM 2164 C C . PRO A 1 269 ? 3.995 -0.252 -20.826 1.00 91.75 269 PRO A C 1
ATOM 2166 O O . PRO A 1 269 ? 3.232 -1.205 -20.707 1.00 91.75 269 PRO A O 1
ATOM 2169 N N . ASP A 1 270 ? 3.831 0.642 -21.804 1.00 89.31 270 ASP A N 1
ATOM 2170 C CA . ASP A 1 270 ? 2.696 0.581 -22.730 1.00 89.31 270 ASP A CA 1
ATOM 2171 C C . ASP A 1 270 ? 2.725 -0.636 -23.665 1.00 89.31 270 ASP A C 1
ATOM 2173 O O . ASP A 1 270 ? 1.663 -1.094 -24.076 1.00 89.31 270 ASP A O 1
ATOM 2177 N N . LYS A 1 271 ? 3.909 -1.185 -23.970 1.00 94.19 271 LYS A N 1
ATOM 2178 C CA . LYS A 1 271 ? 4.051 -2.449 -24.713 1.00 94.19 271 LYS A CA 1
ATOM 2179 C C . LYS A 1 271 ? 4.001 -3.671 -23.799 1.00 94.19 271 LYS A C 1
ATOM 2181 O O . LYS A 1 271 ? 3.542 -4.731 -24.216 1.00 94.19 271 LYS A O 1
ATOM 2186 N N . TYR A 1 272 ? 4.487 -3.529 -22.569 1.00 95.75 272 TYR A N 1
ATOM 2187 C CA . TYR A 1 272 ? 4.505 -4.598 -21.582 1.00 95.75 272 TYR A CA 1
ATOM 2188 C C . TYR A 1 272 ? 3.090 -5.069 -21.246 1.00 95.75 272 TYR A C 1
ATOM 2190 O O . TYR A 1 272 ? 2.826 -6.271 -21.277 1.00 95.75 272 TYR A O 1
ATOM 2198 N N . TRP A 1 273 ? 2.174 -4.139 -20.966 1.00 95.25 273 TRP A N 1
ATOM 2199 C CA . TRP A 1 273 ? 0.826 -4.449 -20.489 1.00 95.25 273 TRP A CA 1
ATOM 2200 C C . TRP A 1 273 ? -0.114 -4.917 -21.606 1.00 95.25 273 TRP A C 1
ATOM 2202 O O . TRP A 1 273 ? -0.850 -4.129 -22.199 1.00 95.25 273 TRP A O 1
ATOM 2212 N N . THR A 1 274 ? -0.119 -6.228 -21.851 1.00 96.00 274 THR A N 1
ATOM 2213 C CA . THR A 1 274 ? -1.108 -6.924 -22.690 1.00 96.00 274 THR A CA 1
ATOM 2214 C C . THR A 1 274 ? -2.322 -7.359 -21.867 1.00 96.00 274 THR A C 1
ATOM 2216 O O . THR A 1 274 ? -2.228 -7.472 -20.645 1.00 96.00 274 THR A O 1
ATOM 2219 N N . GLY A 1 275 ? -3.450 -7.663 -22.521 1.00 96.19 275 GLY A N 1
ATOM 2220 C CA . GLY A 1 275 ? -4.650 -8.172 -21.838 1.00 96.19 275 GLY A CA 1
ATOM 2221 C C . GLY A 1 275 ? -4.357 -9.376 -20.936 1.00 96.19 275 GLY A C 1
ATOM 2222 O O . GLY A 1 275 ? -4.716 -9.370 -19.764 1.00 96.19 275 GLY A O 1
ATOM 2223 N N . GLU A 1 276 ? -3.588 -10.347 -21.429 1.00 96.38 276 GLU A N 1
ATOM 2224 C CA . GLU A 1 276 ? -3.231 -11.536 -20.649 1.00 96.38 276 GLU A CA 1
ATOM 2225 C C . GLU A 1 276 ? -2.354 -11.224 -19.426 1.00 96.38 276 GLU A C 1
ATOM 2227 O O . GLU A 1 276 ? -2.560 -11.780 -18.348 1.00 96.38 276 GLU A O 1
ATOM 2232 N N . ARG A 1 277 ? -1.367 -10.326 -19.564 1.00 96.50 277 ARG A N 1
ATOM 2233 C CA . ARG A 1 277 ? -0.519 -9.914 -18.432 1.00 96.50 277 ARG A CA 1
ATOM 2234 C C . ARG A 1 277 ? -1.317 -9.141 -17.395 1.00 96.50 277 ARG A C 1
ATOM 2236 O O . ARG A 1 277 ? -1.083 -9.305 -16.202 1.00 96.50 277 ARG A O 1
ATOM 2243 N N . ILE A 1 278 ? -2.272 -8.327 -17.839 1.00 97.19 278 ILE A N 1
ATOM 2244 C CA . ILE A 1 278 ? -3.197 -7.624 -16.949 1.00 97.19 278 ILE A CA 1
ATOM 2245 C C . ILE A 1 278 ? -4.032 -8.638 -16.161 1.00 97.19 278 ILE A C 1
ATOM 2247 O O . ILE A 1 278 ? -4.113 -8.534 -14.939 1.00 97.19 278 ILE A O 1
ATOM 2251 N N . GLU A 1 279 ? -4.597 -9.652 -16.820 1.00 97.62 279 GLU A N 1
ATOM 2252 C CA . GLU A 1 279 ? -5.366 -10.708 -16.150 1.00 97.62 279 GLU A CA 1
ATOM 2253 C C . GLU A 1 279 ? -4.528 -11.475 -15.121 1.00 97.62 279 GLU A C 1
ATOM 2255 O O . GLU A 1 279 ? -4.978 -11.689 -13.991 1.00 97.62 279 GLU A O 1
ATOM 2260 N N . ARG A 1 280 ? -3.283 -11.831 -15.460 1.00 97.62 280 ARG A N 1
ATOM 2261 C CA . ARG A 1 280 ? -2.369 -12.512 -14.530 1.00 97.62 280 ARG A CA 1
ATOM 2262 C C . ARG A 1 280 ? -1.964 -11.624 -13.357 1.00 97.62 280 ARG A C 1
ATOM 2264 O O . ARG A 1 280 ? -1.993 -12.088 -12.215 1.00 97.62 280 ARG A O 1
ATOM 2271 N N . ALA A 1 281 ? -1.675 -10.345 -13.600 1.00 97.50 281 ALA A N 1
ATOM 2272 C CA . ALA A 1 281 ? -1.387 -9.377 -12.544 1.00 97.50 281 ALA A CA 1
ATOM 2273 C C . ALA A 1 281 ? -2.577 -9.213 -11.587 1.00 97.50 281 ALA A C 1
ATOM 2275 O O . ALA A 1 281 ? -2.406 -9.284 -10.368 1.00 97.50 281 ALA A O 1
ATOM 2276 N N . LEU A 1 282 ? -3.796 -9.071 -12.121 1.00 98.25 282 LEU A N 1
ATOM 2277 C CA . LEU A 1 282 ? -5.022 -9.012 -11.324 1.00 98.25 282 LEU A CA 1
ATOM 2278 C C . LEU A 1 282 ? -5.232 -10.303 -10.528 1.00 98.25 282 LEU A C 1
ATOM 2280 O O . LEU A 1 282 ? -5.528 -10.234 -9.337 1.00 98.25 282 LEU A O 1
ATOM 2284 N N . SER A 1 283 ? -5.044 -11.473 -11.142 1.00 98.19 283 SER A N 1
ATOM 2285 C CA . SER A 1 283 ? -5.164 -12.767 -10.461 1.00 98.19 283 SER A CA 1
ATOM 2286 C C . SER A 1 283 ? -4.180 -12.887 -9.294 1.00 98.19 283 SER A C 1
ATOM 2288 O O . SER A 1 283 ? -4.568 -13.284 -8.195 1.00 98.19 283 SER A O 1
ATOM 2290 N N . GLN A 1 284 ? -2.919 -12.501 -9.501 1.00 97.88 284 GLN A N 1
ATOM 2291 C CA . GLN A 1 284 ? -1.888 -12.534 -8.466 1.00 97.88 284 GLN A CA 1
ATOM 2292 C C . GLN A 1 284 ? -2.229 -11.589 -7.303 1.00 97.88 284 GLN A C 1
ATOM 2294 O O . GLN A 1 284 ? -2.257 -12.011 -6.145 1.00 97.88 284 GLN A O 1
ATOM 2299 N N . LEU A 1 285 ? -2.542 -10.325 -7.605 1.00 98.31 285 LEU A N 1
ATOM 2300 C CA . LEU A 1 285 ? -2.881 -9.316 -6.599 1.00 98.31 285 LEU A CA 1
ATOM 2301 C C . LEU A 1 285 ? -4.114 -9.720 -5.786 1.00 98.31 285 LEU A C 1
ATOM 2303 O O . LEU A 1 285 ? -4.078 -9.690 -4.556 1.00 98.31 285 LEU A O 1
ATOM 2307 N N . ARG A 1 286 ? -5.187 -10.157 -6.454 1.00 98.12 286 ARG A N 1
ATOM 2308 C CA . ARG A 1 286 ? -6.422 -10.603 -5.795 1.00 98.12 286 ARG A CA 1
ATOM 2309 C C . ARG A 1 286 ? -6.199 -11.852 -4.947 1.00 98.12 286 ARG A C 1
ATOM 2311 O O . ARG A 1 286 ? -6.712 -11.927 -3.833 1.00 98.12 286 ARG A O 1
ATOM 2318 N N . GLY A 1 287 ? -5.385 -12.795 -5.424 1.00 98.12 287 GLY A N 1
ATOM 2319 C CA . GLY A 1 287 ? -5.009 -13.991 -4.671 1.00 98.12 287 GLY A CA 1
ATOM 2320 C C . GLY A 1 287 ? -4.370 -13.658 -3.320 1.00 98.12 287 GLY A C 1
ATOM 2321 O O . GLY A 1 287 ? -4.719 -14.262 -2.306 1.00 98.12 287 GLY A O 1
ATOM 2322 N N . PHE A 1 288 ? -3.503 -12.645 -3.269 1.00 97.81 288 PHE A N 1
ATOM 2323 C CA . PHE A 1 288 ? -2.925 -12.170 -2.009 1.00 97.81 288 PHE A CA 1
ATOM 2324 C C . PHE A 1 288 ? -3.904 -11.329 -1.185 1.00 97.81 288 PHE A C 1
ATOM 2326 O O . PHE A 1 288 ? -4.038 -11.546 0.017 1.00 97.81 288 PHE A O 1
ATOM 2333 N N . MET A 1 289 ? -4.617 -10.391 -1.811 1.00 98.12 289 MET A N 1
ATOM 2334 C CA . MET A 1 289 ? -5.547 -9.492 -1.117 1.00 98.12 289 MET A CA 1
ATOM 2335 C C . MET A 1 289 ? -6.730 -10.234 -0.485 1.00 98.12 289 MET A C 1
ATOM 2337 O O . MET A 1 289 ? -7.162 -9.868 0.604 1.00 98.12 289 MET A O 1
ATOM 2341 N N . SER A 1 290 ? -7.222 -11.307 -1.109 1.00 97.19 290 SER A N 1
ATOM 2342 C CA . SER A 1 290 ? -8.306 -12.131 -0.556 1.00 97.19 290 SER A CA 1
ATOM 2343 C C . SER A 1 290 ? -7.959 -12.733 0.811 1.00 97.19 290 SER A C 1
ATOM 2345 O O . SER A 1 290 ? -8.844 -12.931 1.639 1.00 97.19 290 SER A O 1
ATOM 2347 N N . GLN A 1 291 ? -6.669 -12.947 1.084 1.00 96.50 291 GLN A N 1
ATOM 2348 C CA . GLN A 1 291 ? -6.178 -13.470 2.355 1.00 96.50 291 GLN A CA 1
ATOM 2349 C C . GLN A 1 291 ? -6.105 -12.407 3.456 1.00 96.50 291 GLN A C 1
ATOM 2351 O O . GLN A 1 291 ? -5.819 -12.769 4.592 1.00 96.50 291 GLN A O 1
ATOM 2356 N N . LEU A 1 292 ? -6.338 -11.119 3.173 1.00 93.50 292 LEU A N 1
ATOM 2357 C CA . LEU A 1 292 ? -6.431 -10.079 4.209 1.00 93.50 292 LEU A CA 1
ATOM 2358 C C . LEU A 1 292 ? -7.761 -10.107 4.973 1.00 93.50 292 LEU A C 1
ATOM 2360 O O . LEU A 1 292 ? -7.852 -9.488 6.032 1.00 93.50 292 LEU A O 1
ATOM 2364 N N . LYS A 1 293 ? -8.757 -10.818 4.437 1.00 79.25 293 LYS A N 1
ATOM 2365 C CA . LYS A 1 293 ? -10.064 -11.033 5.059 1.00 79.25 293 LYS A CA 1
ATOM 2366 C C . LYS A 1 293 ? -9.975 -11.981 6.264 1.00 79.25 293 LYS A C 1
ATOM 2368 O O . LYS A 1 293 ? -8.969 -12.734 6.398 1.00 79.25 293 LYS A O 1
#

Solvent-accessible surface area (backbone atoms only — not comparable to full-atom values): 16499 Å² total; per-residue (Å²): 131,62,69,66,61,57,50,53,50,52,52,52,51,52,50,52,53,51,58,59,63,70,65,78,75,92,77,58,73,68,57,55,54,52,48,54,51,49,54,50,53,49,48,50,48,74,75,52,75,65,96,77,86,88,61,75,61,64,58,54,53,51,51,51,52,54,50,49,54,50,48,49,50,52,51,53,52,49,72,70,45,90,49,84,60,57,67,56,48,54,66,73,71,58,50,76,70,56,56,50,54,52,51,52,54,50,52,52,52,53,50,49,52,52,51,50,53,50,50,54,53,52,54,48,51,54,51,50,52,51,51,52,53,49,45,50,51,36,7,47,52,48,26,72,58,30,76,66,39,52,72,83,33,35,47,37,84,41,52,76,63,57,53,49,46,29,56,64,56,26,64,48,38,36,38,39,32,46,71,89,37,65,53,28,46,54,50,49,28,48,52,39,53,24,31,59,76,53,69,46,81,53,30,38,32,35,73,44,60,64,37,56,74,67,61,30,74,66,40,53,53,52,40,64,74,43,39,96,76,39,57,58,45,98,83,72,41,66,38,89,66,66,56,35,42,41,32,27,51,65,24,37,77,74,33,62,73,74,85,77,86,79,91,52,95,81,66,46,59,82,72,62,65,40,74,69,54,48,51,51,50,35,51,53,50,30,63,41,51,55,65,72,108